Protein AF-A0A498MTG6-F1 (afdb_monomer_lite)

pLDDT: mean 76.92, std 15.74, range [37.69, 96.06]

Radius of gyration: 23.1 Å; chains: 1; bounding box: 71×37×68 Å

Secondary structure (DSSP, 8-state):
----------TTTT-----HHHHHHHHHHH---TT-EE-S--SPB-TTSSBPPPHHHHHHHHHHHH-TT---PPPPTT--HHHHHHHHHHHH-TT-HHHHTT----------HHHHHHHHHHHHHHHHHHHHHHHHH--S---GGGGS--TTEEE----HHHHHHHHHHH-EE--TTSEEEGGG--TTTHHHHHHHHHHHHH-

InterPro domains:
  IPR000796 Aspartate/other aminotransferase [PTHR11879] (114-201)
  IPR004839 Aminotransferase, class I/classII, large domain [PF00155] (112-197)
  IPR015421 Pyridoxal phosphate-dependent transferase, major domain [G3DSA:3.40.640.10] (68-104)
  IPR015422 Pyridoxal phosphate-dependent transferase, small domain [G3DSA:3.90.1150.10] (23-67)
  IPR015422 Pyridoxal phosphate-dependent transferase, small domain [G3DSA:3.90.1150.10] (105-202)
  IPR015424 Pyridoxal phosphate-dependent transferase [SSF53383] (17-103)
  IPR015424 Pyridoxal phosphate-dependent transferase [SSF53383] (113-201)

Structure (mmCIF, N/CA/C/O backbone):
data_AF-A0A498MTG6-F1
#
_entry.id   AF-A0A498MTG6-F1
#
loop_
_atom_site.group_PDB
_atom_site.id
_atom_site.type_symbol
_atom_site.label_atom_id
_atom_site.label_alt_id
_atom_site.label_comp_id
_atom_site.label_asym_id
_atom_site.label_entity_id
_atom_site.label_seq_id
_atom_site.pdbx_PDB_ins_code
_atom_site.Cartn_x
_atom_site.Cartn_y
_atom_site.Cartn_z
_atom_site.occupancy
_atom_site.B_iso_or_equiv
_atom_site.auth_seq_id
_atom_site.auth_comp_id
_atom_site.auth_asym_id
_atom_site.auth_atom_id
_atom_site.pdbx_PDB_model_num
ATOM 1 N N . MET A 1 1 ? 51.528 8.409 38.824 1.00 38.56 1 MET A N 1
ATOM 2 C CA . MET A 1 1 ? 51.313 7.981 37.423 1.00 38.56 1 MET A CA 1
ATOM 3 C C . MET A 1 1 ? 49.816 7.812 37.202 1.00 38.56 1 MET A C 1
ATOM 5 O O . MET A 1 1 ? 49.209 6.981 37.861 1.00 38.56 1 MET A O 1
ATOM 9 N N . HIS A 1 2 ? 49.205 8.692 36.408 1.00 38.91 2 HIS A N 1
ATOM 10 C CA . HIS A 1 2 ? 47.756 8.747 36.184 1.00 38.91 2 HIS A CA 1
ATOM 11 C C . HIS A 1 2 ? 47.308 7.644 35.211 1.00 38.91 2 HIS A C 1
ATOM 13 O O . HIS A 1 2 ? 47.793 7.587 34.085 1.00 38.91 2 HIS A O 1
ATOM 19 N N . GLN A 1 3 ? 46.373 6.784 35.626 1.00 37.69 3 GLN A N 1
ATOM 20 C CA . GLN A 1 3 ? 45.681 5.860 34.723 1.00 37.69 3 GLN A CA 1
ATOM 21 C C . GLN A 1 3 ? 44.554 6.606 33.997 1.00 37.69 3 GLN A C 1
ATOM 23 O O . GLN A 1 3 ? 43.539 6.958 34.595 1.00 37.69 3 GLN A O 1
ATOM 28 N N . HIS A 1 4 ? 44.715 6.831 32.694 1.00 40.97 4 HIS A N 1
ATOM 29 C CA . HIS A 1 4 ? 43.606 7.192 31.817 1.00 40.97 4 HIS A CA 1
ATOM 30 C C . HIS A 1 4 ? 42.797 5.938 31.475 1.00 40.97 4 HIS A C 1
ATOM 32 O O . HIS A 1 4 ? 43.223 5.086 30.699 1.00 40.97 4 HIS A O 1
ATOM 38 N N . LYS A 1 5 ? 41.605 5.837 32.065 1.00 48.25 5 LYS A N 1
ATOM 39 C CA . LYS A 1 5 ? 40.585 4.854 31.703 1.00 48.25 5 LYS A CA 1
ATOM 40 C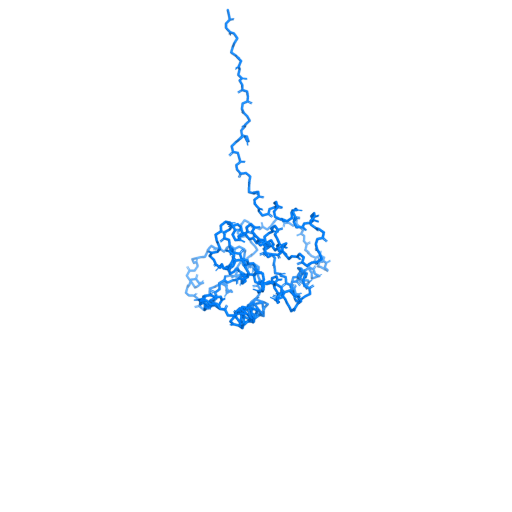 C . LYS A 1 5 ? 39.888 5.352 30.431 1.00 48.25 5 LYS A C 1
ATOM 42 O O . LYS A 1 5 ? 38.940 6.127 30.502 1.00 48.25 5 LYS A O 1
ATOM 47 N N . MET A 1 6 ? 40.398 4.959 29.265 1.00 44.44 6 MET A N 1
ATOM 48 C CA . MET A 1 6 ? 39.712 5.179 27.988 1.00 44.44 6 MET A CA 1
ATOM 49 C C . MET A 1 6 ? 38.430 4.335 27.979 1.00 44.44 6 MET A C 1
ATOM 51 O O . MET A 1 6 ? 38.477 3.113 27.858 1.00 44.44 6 MET A O 1
ATOM 55 N N . SER A 1 7 ? 37.282 4.988 28.164 1.00 53.41 7 SER A N 1
ATOM 56 C CA . SER A 1 7 ? 35.968 4.390 27.926 1.00 53.41 7 SER A CA 1
ATOM 57 C C . SER A 1 7 ? 35.805 4.198 26.419 1.00 53.41 7 SER A C 1
ATOM 59 O O . SER A 1 7 ? 35.667 5.174 25.680 1.00 53.41 7 SER A O 1
ATOM 61 N N . ALA A 1 8 ? 35.886 2.953 25.952 1.00 52.75 8 ALA A N 1
ATOM 62 C CA . ALA A 1 8 ? 35.680 2.611 24.552 1.00 52.75 8 ALA A CA 1
ATOM 63 C C . ALA A 1 8 ? 34.186 2.734 24.210 1.00 52.75 8 ALA A C 1
ATOM 65 O O . ALA A 1 8 ? 33.436 1.767 24.312 1.00 52.75 8 ALA A O 1
ATOM 66 N N . ARG A 1 9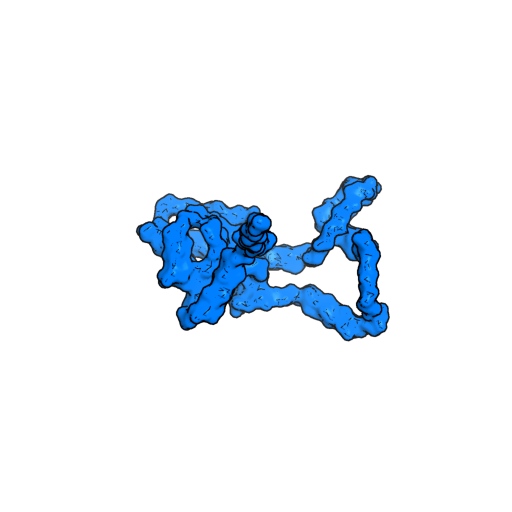 ? 33.740 3.938 23.831 1.00 57.72 9 ARG A N 1
ATOM 67 C CA . ARG A 1 9 ? 32.462 4.103 23.124 1.00 57.72 9 ARG A CA 1
ATOM 68 C C . ARG A 1 9 ? 32.600 3.470 21.746 1.00 57.72 9 ARG A C 1
ATOM 70 O O . ARG A 1 9 ? 33.550 3.765 21.020 1.00 57.72 9 ARG A O 1
ATOM 77 N N . SER A 1 10 ? 31.680 2.573 21.416 1.00 67.69 10 SER A N 1
ATOM 78 C CA . SER A 1 10 ? 31.678 1.881 20.134 1.00 67.69 10 SER A CA 1
ATOM 79 C C . SER A 1 10 ? 31.369 2.884 19.026 1.00 67.69 10 SER A C 1
ATOM 81 O O . SER A 1 10 ? 30.464 3.704 19.160 1.00 67.69 10 SER A O 1
ATOM 83 N N . VAL A 1 11 ? 32.065 2.794 17.892 1.00 66.81 11 VAL A N 1
ATOM 84 C CA . VAL A 1 11 ? 31.780 3.618 16.697 1.00 66.81 11 VAL A CA 1
ATOM 85 C C . VAL A 1 11 ? 30.349 3.375 16.179 1.00 66.81 11 VAL A C 1
ATOM 87 O O . VAL A 1 11 ? 29.798 4.181 15.434 1.00 66.81 11 VAL A O 1
ATOM 90 N N . PHE A 1 12 ? 29.718 2.284 16.620 1.00 59.88 12 PHE A N 1
ATOM 91 C CA . PHE A 1 12 ? 28.348 1.911 16.284 1.00 59.88 12 PHE A CA 1
ATOM 92 C C . PHE A 1 12 ? 27.286 2.446 17.261 1.00 59.88 12 PHE A C 1
ATOM 94 O O . PHE A 1 12 ? 26.104 2.312 16.959 1.00 59.88 12 PHE A O 1
ATOM 101 N N . ASP A 1 13 ? 27.659 3.092 18.376 1.00 54.75 13 ASP A N 1
ATOM 102 C CA . ASP A 1 13 ? 26.699 3.594 19.384 1.00 54.75 13 ASP A CA 1
ATOM 103 C C . ASP A 1 13 ? 25.768 4.703 18.849 1.00 54.75 13 ASP A C 1
ATOM 105 O O . ASP A 1 13 ? 24.738 4.994 19.452 1.00 54.75 13 ASP A O 1
ATOM 109 N N . GLY A 1 14 ? 26.107 5.320 17.710 1.00 51.75 14 GLY A N 1
ATOM 110 C CA . GLY A 1 14 ? 25.299 6.343 17.032 1.00 51.75 14 GLY A CA 1
ATOM 111 C C . GLY A 1 14 ? 24.706 5.906 15.690 1.00 51.75 14 GLY A C 1
ATOM 112 O O . GLY A 1 14 ? 24.109 6.727 14.992 1.00 51.75 14 GLY A O 1
ATOM 113 N N . ALA A 1 15 ? 24.877 4.642 15.290 1.00 43.03 15 ALA A N 1
ATOM 114 C CA . ALA A 1 15 ? 24.313 4.156 14.040 1.00 43.03 15 ALA A CA 1
ATOM 115 C C . ALA A 1 15 ? 22.795 3.995 14.202 1.00 43.03 15 ALA A C 1
ATOM 117 O O . ALA A 1 15 ? 22.314 2.983 14.711 1.00 43.03 15 ALA A O 1
ATOM 118 N N . VAL A 1 16 ? 22.025 4.994 13.753 1.00 46.19 16 VAL A N 1
ATOM 119 C CA . VAL A 1 16 ? 20.573 4.865 13.583 1.00 46.19 16 VAL A CA 1
ATOM 120 C C . VAL A 1 16 ? 20.341 3.828 12.491 1.00 46.19 16 VAL A C 1
ATOM 122 O O . VAL A 1 16 ? 20.352 4.108 11.294 1.00 46.19 16 VAL A O 1
ATOM 125 N N . PHE A 1 17 ? 20.213 2.582 12.925 1.00 43.31 17 PHE A N 1
ATOM 126 C CA . PHE A 1 17 ? 19.942 1.455 12.061 1.00 43.31 17 PHE A CA 1
ATOM 127 C C . PHE A 1 17 ? 18.594 1.692 11.382 1.00 43.31 17 PHE A C 1
ATOM 129 O O . PHE A 1 17 ? 17.603 1.990 12.054 1.00 43.31 17 PHE A O 1
ATOM 136 N N . VAL A 1 18 ? 18.560 1.565 10.052 1.00 47.59 18 VAL A N 1
ATOM 137 C CA . VAL A 1 18 ? 17.341 1.582 9.231 1.00 47.59 18 VAL A CA 1
ATOM 138 C C . VAL A 1 18 ? 16.451 0.425 9.703 1.00 47.59 18 VAL A C 1
ATOM 140 O O . VAL A 1 18 ? 16.596 -0.718 9.262 1.00 47.59 18 VAL A O 1
ATOM 143 N N . SER A 1 19 ? 15.620 0.704 10.707 1.00 53.41 19 SER A N 1
ATOM 144 C CA . SER A 1 19 ? 15.026 -0.298 11.600 1.00 53.41 19 SER A CA 1
ATOM 145 C C . SER A 1 19 ? 13.512 -0.396 11.468 1.00 53.41 19 SER A C 1
ATOM 147 O O . SER A 1 19 ? 12.963 -1.450 11.772 1.00 53.41 19 SER A O 1
ATOM 149 N N . SER A 1 20 ? 12.835 0.640 10.967 1.00 64.62 20 SER A N 1
ATOM 150 C CA . SER A 1 20 ? 11.369 0.681 10.945 1.00 64.62 20 SER A CA 1
ATOM 151 C C . SER A 1 20 ? 10.760 -0.410 10.059 1.00 64.62 20 SER A C 1
ATOM 153 O O . SER A 1 20 ? 9.932 -1.180 10.532 1.00 64.62 20 SER A O 1
ATOM 155 N N . GLU A 1 21 ? 11.203 -0.552 8.807 1.00 65.50 21 GLU A N 1
ATOM 156 C CA . GLU A 1 21 ? 10.618 -1.529 7.869 1.00 65.50 21 GLU A CA 1
ATOM 157 C C . GLU A 1 21 ? 10.923 -2.988 8.234 1.00 65.50 21 GLU A C 1
ATOM 159 O O . GLU A 1 21 ? 10.045 -3.846 8.150 1.00 65.50 21 GLU A O 1
ATOM 164 N N . ARG A 1 22 ? 12.155 -3.287 8.672 1.00 71.38 22 ARG A N 1
ATOM 165 C CA . ARG A 1 22 ? 12.510 -4.647 9.110 1.00 71.38 22 ARG A CA 1
ATOM 166 C C . ARG A 1 22 ? 11.721 -5.058 10.346 1.00 71.38 22 ARG A C 1
ATOM 168 O O . ARG A 1 22 ? 11.205 -6.170 10.382 1.00 71.38 22 ARG A O 1
ATOM 175 N N . LYS A 1 23 ? 11.574 -4.139 11.301 1.00 83.25 23 LYS A N 1
ATOM 176 C CA . LYS A 1 23 ? 10.761 -4.354 12.494 1.00 83.25 23 LYS A CA 1
ATOM 177 C C . LYS A 1 23 ? 9.298 -4.628 12.133 1.00 83.25 23 LYS A C 1
ATOM 179 O O . LYS A 1 23 ? 8.748 -5.609 12.609 1.00 83.25 23 LYS A O 1
ATOM 184 N N . LEU A 1 24 ? 8.706 -3.856 11.214 1.00 84.44 24 LEU A N 1
ATOM 185 C CA . LEU A 1 24 ? 7.331 -4.089 10.744 1.00 84.44 24 LEU A CA 1
ATOM 186 C C . LEU A 1 24 ? 7.138 -5.492 10.151 1.00 84.44 24 LEU A C 1
ATOM 188 O O . LEU A 1 24 ? 6.133 -6.143 10.421 1.00 84.44 24 LEU A O 1
ATOM 192 N N . LEU A 1 25 ? 8.102 -5.979 9.363 1.00 84.56 25 LEU A N 1
ATOM 193 C CA . LEU A 1 25 ? 8.027 -7.325 8.795 1.00 84.56 25 LEU A CA 1
ATOM 194 C C . LEU A 1 25 ? 8.170 -8.417 9.866 1.00 84.56 25 LEU A C 1
ATOM 196 O O . LEU A 1 25 ? 7.518 -9.456 9.770 1.00 84.56 25 LEU A O 1
ATOM 200 N N . GLU A 1 26 ? 9.033 -8.214 10.860 1.00 87.25 26 GLU A N 1
ATOM 201 C CA . GLU A 1 26 ? 9.178 -9.133 11.991 1.00 87.25 26 GLU A CA 1
ATOM 202 C C . GLU A 1 26 ? 7.907 -9.185 12.840 1.00 87.25 26 GLU A C 1
ATOM 204 O O . GLU A 1 26 ? 7.430 -10.278 13.148 1.00 87.25 26 GLU A O 1
ATOM 209 N N . ASP A 1 27 ? 7.325 -8.027 13.145 1.00 89.44 27 ASP A N 1
ATOM 210 C CA . ASP A 1 27 ? 6.080 -7.916 13.900 1.00 89.44 27 ASP A CA 1
ATOM 211 C C . ASP A 1 27 ? 4.930 -8.588 13.135 1.00 89.44 27 ASP A C 1
ATOM 213 O O . ASP A 1 27 ? 4.241 -9.441 13.692 1.00 89.44 27 ASP A O 1
ATOM 217 N N . PHE A 1 28 ? 4.803 -8.334 11.827 1.00 89.94 28 PHE A N 1
ATOM 218 C CA . PHE A 1 28 ? 3.828 -9.012 10.965 1.00 89.94 28 PHE A CA 1
ATOM 219 C C . PHE A 1 28 ? 4.012 -10.535 10.936 1.00 89.94 28 PHE A C 1
ATOM 221 O O . PHE A 1 28 ? 3.038 -11.286 10.871 1.00 89.94 28 PHE A O 1
ATOM 228 N N . LYS A 1 29 ? 5.254 -11.034 10.956 1.00 89.69 29 LYS A N 1
ATOM 229 C CA . LYS A 1 29 ? 5.524 -12.481 10.980 1.00 89.69 29 LYS A CA 1
ATOM 230 C C . LYS A 1 29 ? 5.154 -13.120 12.317 1.00 89.69 29 LYS A C 1
ATOM 232 O O . LYS A 1 29 ? 4.713 -14.265 12.308 1.00 89.69 29 LYS A O 1
ATOM 237 N N . ARG A 1 30 ? 5.346 -12.408 13.430 1.00 92.12 30 ARG A N 1
ATOM 238 C CA . ARG A 1 30 ? 4.997 -12.873 14.785 1.00 92.12 30 ARG A CA 1
ATOM 239 C C . ARG A 1 30 ? 3.500 -12.807 15.065 1.00 92.12 30 ARG A C 1
ATOM 241 O O . ARG A 1 30 ? 3.009 -13.573 15.887 1.00 92.12 30 ARG A O 1
ATOM 248 N N . ASP A 1 31 ? 2.793 -11.911 14.391 1.00 92.25 31 ASP A N 1
ATOM 249 C CA . ASP A 1 31 ? 1.349 -11.781 14.502 1.00 92.25 31 ASP A CA 1
ATOM 250 C C . ASP A 1 31 ? 0.628 -13.049 14.012 1.00 92.25 31 ASP A C 1
ATOM 252 O O . ASP A 1 31 ? 0.953 -13.597 12.958 1.00 92.25 31 ASP A O 1
ATOM 256 N N . SER A 1 32 ? -0.352 -13.523 14.773 1.00 93.75 32 SER A N 1
ATOM 257 C CA . SER A 1 32 ? -1.151 -14.717 14.461 1.00 93.75 32 SER A CA 1
ATOM 258 C C . SER A 1 32 ? -2.583 -14.384 14.036 1.00 93.75 32 SER A C 1
ATOM 260 O O . SER A 1 32 ? -3.357 -15.299 13.757 1.00 93.75 32 SER A O 1
ATOM 262 N N . HIS A 1 33 ? -2.935 -13.096 13.946 1.00 92.62 33 HIS A N 1
ATOM 263 C CA . HIS A 1 33 ? -4.277 -12.670 13.571 1.00 92.62 33 HIS A CA 1
ATOM 264 C C . HIS A 1 33 ? -4.641 -13.148 12.149 1.00 92.62 33 HIS A C 1
ATOM 266 O O . HIS A 1 33 ? -3.837 -12.969 11.228 1.00 92.62 33 HIS A O 1
ATOM 272 N N . PRO A 1 34 ? -5.835 -13.740 11.934 1.00 90.06 34 PRO A N 1
ATOM 273 C CA . PRO A 1 34 ? -6.223 -14.311 10.639 1.00 90.06 34 PRO A CA 1
ATOM 274 C C . PRO A 1 34 ? -6.311 -13.259 9.525 1.00 90.06 34 PRO A C 1
ATOM 276 O O . PRO A 1 34 ? -5.879 -13.519 8.404 1.00 90.06 34 PRO A O 1
ATOM 279 N N . ASP A 1 35 ? -6.786 -12.056 9.855 1.00 90.81 35 ASP A N 1
ATOM 280 C CA . ASP A 1 35 ? -6.990 -10.961 8.894 1.00 90.81 35 ASP A CA 1
ATOM 281 C C . ASP A 1 35 ? -5.815 -9.972 8.816 1.00 90.81 35 ASP A C 1
ATOM 283 O O . ASP A 1 35 ? -5.976 -8.849 8.341 1.00 90.81 35 ASP A O 1
ATOM 287 N N . LYS A 1 36 ? -4.623 -10.342 9.305 1.00 93.56 36 LYS A N 1
ATOM 288 C CA . LYS A 1 36 ? -3.461 -9.442 9.261 1.00 93.56 36 LYS A CA 1
ATOM 289 C C . LYS A 1 36 ? -3.073 -9.097 7.821 1.00 93.56 36 LYS A C 1
ATOM 291 O O . LYS A 1 36 ? -3.022 -9.962 6.943 1.00 93.56 36 LYS A O 1
ATOM 296 N N . VAL A 1 37 ? -2.707 -7.841 7.578 1.00 93.12 37 VAL A N 1
ATOM 297 C CA . VAL A 1 37 ? -2.327 -7.364 6.239 1.00 93.12 37 VAL A CA 1
ATOM 298 C C . VAL A 1 37 ? -1.019 -6.589 6.299 1.00 93.12 37 VAL A C 1
ATOM 300 O O . VAL A 1 37 ? -0.873 -5.655 7.083 1.00 93.12 37 VAL A O 1
ATOM 303 N N . ASN A 1 38 ? -0.070 -6.940 5.429 1.00 91.88 38 ASN A N 1
ATOM 304 C CA . ASN A 1 38 ? 1.163 -6.177 5.253 1.00 91.88 38 ASN A CA 1
ATOM 305 C C . ASN A 1 38 ? 1.065 -5.265 4.025 1.00 91.88 38 ASN A C 1
ATOM 307 O O . ASN A 1 38 ? 1.141 -5.730 2.889 1.00 91.88 38 ASN A O 1
ATOM 311 N N . LEU A 1 39 ? 0.940 -3.963 4.272 1.00 91.75 39 LEU A N 1
ATOM 312 C CA . LEU A 1 39 ? 0.959 -2.898 3.271 1.00 91.75 39 LEU A CA 1
ATOM 313 C C . LEU A 1 39 ? 2.251 -2.057 3.331 1.00 91.75 39 LEU A C 1
ATOM 315 O O . LEU A 1 39 ? 2.381 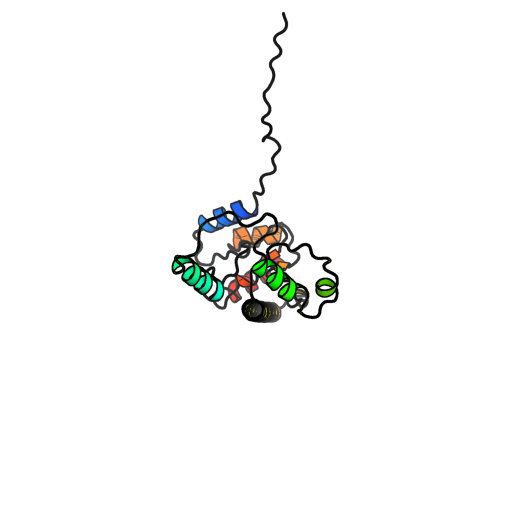-1.086 2.591 1.00 91.75 39 LEU A O 1
ATOM 319 N N . ALA A 1 40 ? 3.212 -2.400 4.191 1.00 88.94 40 ALA A N 1
ATOM 320 C CA . ALA A 1 40 ? 4.497 -1.707 4.303 1.00 88.94 40 ALA A CA 1
ATOM 321 C C . ALA A 1 40 ? 5.552 -2.237 3.311 1.00 88.94 40 ALA A C 1
ATOM 323 O O . ALA A 1 40 ? 6.526 -1.542 3.020 1.00 88.94 40 ALA A O 1
ATOM 324 N N . GLY A 1 41 ? 5.362 -3.455 2.787 1.00 83.94 41 GLY A N 1
ATOM 325 C CA . GLY A 1 41 ? 6.298 -4.114 1.869 1.00 83.94 41 GLY A CA 1
ATOM 326 C C . GLY A 1 41 ? 6.555 -3.323 0.584 1.00 83.94 41 GLY A C 1
ATOM 327 O O . GLY A 1 41 ? 5.689 -2.584 0.117 1.00 83.94 41 GLY A O 1
ATOM 328 N N . ARG A 1 42 ? 7.745 -3.499 -0.001 1.00 78.25 42 ARG A N 1
ATOM 329 C CA . ARG A 1 42 ? 8.191 -2.810 -1.233 1.00 78.25 42 ARG A CA 1
ATOM 330 C C . ARG A 1 42 ? 7.937 -3.634 -2.494 1.00 78.25 42 ARG A C 1
ATOM 332 O O . ARG A 1 42 ? 8.163 -3.174 -3.612 1.00 78.25 42 ARG A O 1
ATOM 339 N N . GLU A 1 43 ? 7.510 -4.873 -2.313 1.00 81.12 43 GLU A N 1
ATOM 340 C CA . GLU A 1 43 ? 7.271 -5.827 -3.373 1.00 81.12 43 GLU A CA 1
ATOM 341 C C . GLU A 1 43 ? 5.936 -5.569 -4.075 1.00 81.12 43 GLU A C 1
ATOM 343 O O . GLU A 1 43 ? 4.957 -5.127 -3.473 1.00 81.12 43 GLU A O 1
ATOM 348 N N . TYR A 1 44 ? 5.879 -5.914 -5.361 1.00 80.69 44 TYR A N 1
ATOM 349 C CA . TYR A 1 44 ? 4.604 -6.052 -6.047 1.00 80.69 44 TYR A CA 1
ATOM 350 C C . TYR A 1 44 ? 3.923 -7.345 -5.593 1.00 80.69 44 TYR A C 1
ATOM 352 O O . TYR A 1 44 ? 4.420 -8.453 -5.832 1.00 80.69 44 TYR A O 1
ATOM 360 N N . VAL A 1 45 ? 2.768 -7.192 -4.960 1.00 83.31 45 VAL A N 1
ATOM 361 C CA . VAL A 1 45 ? 1.935 -8.305 -4.511 1.00 83.31 45 VAL A CA 1
ATOM 362 C C . VAL A 1 45 ? 0.809 -8.495 -5.527 1.00 83.31 45 VAL A C 1
ATOM 364 O O . VAL A 1 45 ? 0.147 -7.546 -5.940 1.00 83.31 45 VAL A O 1
ATOM 367 N N . GLY A 1 46 ? 0.638 -9.724 -6.010 1.00 81.81 46 GLY A N 1
ATOM 368 C CA . GLY A 1 46 ? -0.420 -10.051 -6.967 1.00 81.81 46 GLY A CA 1
ATOM 369 C C . GLY A 1 46 ? -1.787 -10.228 -6.299 1.00 81.81 46 GLY A C 1
ATOM 370 O O . GLY A 1 46 ? -1.928 -10.131 -5.082 1.00 81.81 46 GLY A O 1
ATOM 371 N N . GLU A 1 47 ? -2.798 -10.587 -7.092 1.00 83.19 47 GLU A N 1
ATOM 372 C CA . GLU A 1 47 ? -4.170 -10.814 -6.605 1.00 83.19 47 GLU A CA 1
ATOM 373 C C . GLU A 1 47 ? -4.278 -11.932 -5.558 1.00 83.19 47 GLU A C 1
ATOM 375 O O . GLU A 1 47 ? -5.147 -11.914 -4.695 1.00 83.19 47 GLU A O 1
ATOM 380 N N . HIS A 1 48 ? -3.357 -12.892 -5.598 1.00 79.75 48 HIS A N 1
ATOM 381 C CA . HIS A 1 48 ? -3.330 -14.020 -4.671 1.00 79.75 48 HIS A CA 1
ATOM 382 C C . HIS A 1 48 ? -2.650 -13.703 -3.328 1.00 79.75 48 HIS A C 1
ATOM 384 O O . HIS A 1 48 ? -2.485 -14.608 -2.519 1.00 79.75 48 HIS A O 1
ATOM 390 N N . GLY A 1 49 ? -2.227 -12.454 -3.088 1.00 75.56 49 GLY A N 1
ATOM 391 C CA . GLY A 1 49 ? -1.565 -12.061 -1.837 1.00 75.56 49 GLY A CA 1
ATOM 392 C C . GLY A 1 49 ? -0.101 -12.503 -1.731 1.00 75.56 49 GLY A C 1
ATOM 393 O O . GLY A 1 49 ? 0.489 -12.449 -0.655 1.00 75.56 49 GLY A O 1
ATOM 394 N N . HIS A 1 50 ? 0.507 -12.927 -2.842 1.00 75.81 50 HIS A N 1
ATOM 395 C CA . HIS A 1 50 ? 1.901 -13.362 -2.891 1.00 75.81 50 HIS A CA 1
ATOM 396 C C . HIS A 1 50 ? 2.734 -12.493 -3.833 1.00 75.81 50 HIS A C 1
ATOM 398 O O . HIS A 1 50 ? 2.271 -12.072 -4.902 1.00 75.81 50 HIS A O 1
ATOM 404 N N . THR A 1 51 ? 3.995 -12.272 -3.453 1.00 75.12 51 THR A N 1
ATOM 405 C CA . THR A 1 51 ? 4.991 -11.635 -4.315 1.00 75.12 51 THR A CA 1
ATOM 406 C C . THR A 1 51 ? 5.175 -12.477 -5.564 1.00 75.12 51 THR A C 1
ATOM 408 O O . THR A 1 51 ? 5.631 -13.620 -5.507 1.00 75.12 51 THR A O 1
ATOM 411 N N . THR A 1 52 ? 4.796 -11.919 -6.708 1.00 66.69 52 THR A N 1
ATOM 412 C CA . THR A 1 52 ? 4.847 -12.643 -7.976 1.00 66.69 52 THR A CA 1
ATOM 413 C C . THR A 1 52 ? 6.055 -12.182 -8.772 1.00 66.69 52 THR A C 1
ATOM 415 O O . THR A 1 52 ? 6.215 -10.996 -9.057 1.00 66.69 52 THR A O 1
ATOM 418 N N . TRP A 1 53 ? 6.904 -13.130 -9.170 1.00 66.19 53 TRP A N 1
ATOM 419 C CA . TRP A 1 53 ? 7.927 -12.857 -10.172 1.00 66.19 53 TRP A CA 1
ATOM 420 C C . TRP A 1 53 ? 7.246 -12.525 -11.489 1.00 66.19 53 TRP A C 1
ATOM 422 O O . TRP A 1 53 ? 6.415 -13.297 -11.971 1.00 66.19 53 TRP A O 1
ATOM 432 N N . LEU A 1 54 ? 7.627 -11.408 -12.101 1.00 69.94 54 LEU A N 1
ATOM 433 C CA . LEU A 1 54 ? 7.106 -11.083 -13.420 1.00 69.94 54 LEU A CA 1
ATOM 434 C C . LEU A 1 54 ? 7.430 -12.228 -14.390 1.00 69.94 54 LEU A C 1
ATOM 436 O O . LEU A 1 54 ? 8.559 -12.736 -14.362 1.00 69.94 54 LEU A O 1
ATOM 440 N N . PRO A 1 55 ? 6.489 -12.625 -15.269 1.00 72.38 55 PRO A N 1
ATOM 441 C CA . PRO A 1 55 ? 6.710 -13.709 -16.226 1.00 72.38 55 PRO A CA 1
ATOM 442 C C . PRO A 1 55 ? 7.999 -13.524 -17.033 1.00 72.38 55 PRO A C 1
ATOM 444 O O . PRO A 1 55 ? 8.695 -14.490 -17.332 1.00 72.38 55 PRO A O 1
ATOM 447 N N . LEU A 1 56 ? 8.362 -12.268 -17.314 1.00 73.69 56 LEU A N 1
ATOM 448 C CA . LEU A 1 56 ? 9.623 -11.901 -17.946 1.00 73.69 56 LEU A CA 1
ATOM 449 C C . LEU A 1 56 ? 10.850 -12.312 -17.121 1.00 73.69 56 LEU A C 1
ATOM 451 O O . LEU A 1 56 ? 11.767 -12.907 -17.670 1.00 73.69 56 LEU A O 1
ATOM 455 N N . VAL A 1 57 ? 10.873 -12.035 -15.814 1.00 74.19 57 VAL A N 1
ATOM 456 C CA . VAL A 1 57 ? 11.998 -12.409 -14.939 1.00 74.19 57 VAL A CA 1
ATOM 457 C C . VAL A 1 57 ? 12.136 -13.927 -14.870 1.00 74.19 57 VAL A C 1
ATOM 459 O O . VAL A 1 57 ? 13.250 -14.441 -14.890 1.00 74.19 57 VAL A O 1
ATOM 462 N N . ARG A 1 58 ? 11.013 -14.656 -14.852 1.00 74.19 58 ARG A N 1
ATOM 463 C CA . ARG A 1 58 ? 11.026 -16.122 -14.911 1.00 74.19 58 ARG A CA 1
ATOM 464 C C . ARG A 1 58 ? 11.618 -16.627 -16.230 1.00 74.19 58 ARG A C 1
ATOM 466 O O . ARG A 1 58 ? 12.498 -17.479 -16.186 1.00 74.19 58 ARG A O 1
ATOM 473 N N . LYS A 1 59 ? 11.195 -16.065 -17.369 1.00 78.06 59 LYS A N 1
ATOM 474 C CA . LYS A 1 59 ? 11.751 -16.394 -18.693 1.00 78.06 59 LYS A CA 1
ATOM 475 C C . LYS A 1 59 ? 13.247 -16.087 -18.778 1.00 78.06 59 LYS A C 1
ATOM 477 O O . LYS A 1 59 ? 14.003 -16.940 -19.215 1.00 78.06 59 LYS A O 1
ATOM 482 N N . ILE A 1 60 ? 13.681 -14.919 -18.303 1.00 78.56 60 ILE A N 1
ATOM 483 C CA . ILE A 1 60 ? 15.099 -14.528 -18.295 1.00 78.56 60 ILE A CA 1
ATOM 484 C C . ILE A 1 60 ? 15.917 -15.485 -17.425 1.00 78.56 60 ILE A C 1
ATOM 486 O O . ILE A 1 60 ? 16.948 -15.969 -17.870 1.00 78.56 60 ILE A O 1
ATOM 490 N N . LYS A 1 61 ? 15.451 -15.819 -16.213 1.00 79.00 61 LYS A N 1
ATOM 491 C CA . LYS A 1 61 ? 16.133 -16.800 -15.353 1.00 79.00 61 LYS A CA 1
ATOM 492 C C . LYS A 1 61 ? 16.241 -18.173 -16.017 1.00 79.00 61 LYS A C 1
ATOM 494 O O . LYS A 1 61 ? 17.283 -18.802 -15.906 1.00 79.00 61 LYS A O 1
ATOM 499 N N . GLN A 1 62 ? 15.191 -18.623 -16.708 1.00 82.88 62 GLN A N 1
ATOM 500 C CA . GLN A 1 62 ? 15.224 -19.872 -17.475 1.00 82.88 62 GLN A CA 1
ATOM 501 C C . GLN A 1 62 ? 16.242 -19.799 -18.616 1.00 82.88 62 GLN A C 1
ATOM 503 O O . GLN A 1 62 ? 17.039 -20.716 -18.767 1.00 82.88 62 GLN A O 1
ATOM 508 N N . GLN A 1 63 ? 16.260 -18.702 -19.375 1.00 80.75 63 GLN A N 1
ATOM 509 C CA . GLN A 1 63 ? 17.219 -18.496 -20.463 1.00 80.75 63 GLN A CA 1
ATOM 510 C C . GLN A 1 63 ? 18.661 -18.498 -19.950 1.00 80.75 63 GLN A C 1
ATOM 512 O O . GLN A 1 63 ? 19.470 -19.256 -20.464 1.00 80.75 63 GLN A O 1
ATOM 517 N N . ILE A 1 64 ? 18.949 -17.742 -18.887 1.00 81.19 64 ILE A N 1
ATOM 518 C CA . ILE A 1 64 ? 20.273 -17.698 -18.249 1.00 81.19 64 ILE A CA 1
ATOM 519 C C . ILE A 1 64 ? 20.692 -19.085 -17.748 1.00 81.19 64 ILE A C 1
ATOM 521 O O . ILE A 1 64 ? 21.830 -19.483 -17.942 1.00 81.19 64 ILE A O 1
ATOM 525 N N . ALA A 1 65 ? 19.782 -19.839 -17.124 1.00 80.31 65 ALA A N 1
ATOM 526 C CA . ALA A 1 65 ? 20.090 -21.175 -16.611 1.00 80.31 65 ALA A CA 1
ATOM 527 C C . ALA A 1 65 ? 20.352 -22.215 -17.714 1.00 80.31 65 ALA A C 1
ATOM 529 O O . ALA A 1 65 ? 20.947 -23.251 -17.435 1.00 80.31 65 ALA A O 1
ATOM 530 N N . THR A 1 66 ? 19.882 -21.965 -18.939 1.00 83.06 66 THR A N 1
ATOM 531 C CA . THR A 1 66 ? 20.012 -22.896 -20.073 1.00 83.06 66 THR A CA 1
ATOM 532 C C . THR A 1 66 ? 21.142 -22.491 -21.024 1.00 83.06 66 THR A C 1
ATOM 534 O O . THR A 1 66 ? 21.408 -23.213 -21.977 1.00 83.06 66 THR A O 1
ATOM 537 N N . ASP A 1 67 ? 21.795 -21.348 -20.796 1.00 79.50 67 ASP A N 1
ATOM 538 C CA . ASP A 1 67 ? 22.834 -20.818 -21.676 1.00 79.50 67 ASP A CA 1
ATOM 539 C C . ASP A 1 67 ? 24.228 -21.299 -21.227 1.00 79.50 67 ASP A C 1
ATOM 541 O O . ASP A 1 67 ? 24.753 -20.807 -20.226 1.00 79.50 67 ASP A O 1
ATOM 545 N N . PRO A 1 68 ? 24.854 -22.251 -21.946 1.00 75.06 68 PRO A N 1
ATOM 546 C CA . PRO A 1 68 ? 26.174 -22.765 -21.593 1.00 75.06 68 PRO A CA 1
ATOM 547 C C . PRO A 1 68 ? 27.305 -21.778 -21.917 1.00 75.06 68 PRO A C 1
ATOM 549 O O . PRO A 1 68 ? 28.438 -22.004 -21.502 1.00 75.06 68 PRO A O 1
ATOM 552 N N . THR A 1 69 ? 27.026 -20.707 -22.668 1.00 74.00 69 THR A N 1
ATOM 553 C CA . THR A 1 69 ? 28.020 -19.687 -23.044 1.00 74.00 69 THR A CA 1
ATOM 554 C C . THR A 1 69 ? 28.162 -18.590 -21.991 1.00 74.00 69 THR A C 1
ATOM 556 O O . THR A 1 69 ? 29.073 -17.766 -22.068 1.00 74.00 69 THR A O 1
ATOM 559 N N . LEU A 1 70 ? 27.278 -18.579 -20.990 1.00 67.75 70 LEU A N 1
ATOM 560 C CA . LEU A 1 70 ? 27.210 -17.533 -19.985 1.00 67.75 70 LEU A CA 1
ATOM 561 C C . LEU A 1 70 ? 28.230 -17.795 -18.871 1.00 67.75 70 LEU A C 1
ATOM 563 O O . LEU A 1 70 ? 27.982 -18.543 -17.924 1.00 67.75 70 LEU A O 1
ATOM 567 N N . THR A 1 71 ? 29.397 -17.165 -18.979 1.00 67.88 71 THR A N 1
ATOM 568 C CA . THR A 1 71 ? 30.413 -17.178 -17.925 1.00 67.88 71 THR A CA 1
ATOM 569 C C . THR A 1 71 ? 30.054 -16.164 -16.829 1.00 67.88 71 THR A C 1
ATOM 571 O O . THR A 1 71 ? 29.645 -15.039 -17.131 1.00 67.88 71 THR A O 1
ATOM 574 N N . PRO A 1 72 ? 30.181 -16.515 -15.533 1.00 64.88 72 PRO A N 1
ATOM 575 C CA . PRO A 1 72 ? 29.973 -15.586 -14.425 1.00 64.88 72 PRO A CA 1
ATOM 576 C C . PRO A 1 72 ? 31.179 -14.644 -14.280 1.00 64.88 72 PRO A C 1
ATOM 578 O O . PRO A 1 72 ? 31.874 -14.641 -13.267 1.00 64.88 72 PRO A O 1
ATOM 581 N N . GLU A 1 73 ? 31.451 -13.857 -15.314 1.00 71.56 73 GLU A N 1
ATOM 582 C CA . GLU A 1 73 ? 32.446 -12.792 -15.272 1.00 71.56 73 GLU A CA 1
ATOM 583 C C . GLU A 1 73 ? 31.820 -11.485 -14.789 1.00 71.56 73 GLU A C 1
ATOM 585 O O . GLU A 1 73 ? 30.626 -11.215 -14.969 1.00 71.56 73 GLU A O 1
ATOM 590 N N . TYR A 1 74 ? 32.639 -10.654 -14.143 1.00 63.31 74 TYR A N 1
ATOM 591 C CA . TYR A 1 74 ? 32.207 -9.322 -13.753 1.00 63.31 74 TYR A CA 1
ATOM 592 C C . TYR A 1 74 ? 31.894 -8.503 -15.010 1.00 63.31 74 TYR A C 1
ATOM 594 O O . TYR A 1 74 ? 32.731 -8.422 -15.910 1.00 63.31 74 TYR A O 1
ATOM 602 N N . PRO A 1 75 ? 30.717 -7.859 -15.085 1.00 66.12 75 PRO A N 1
ATOM 603 C CA . PRO A 1 75 ? 30.432 -6.965 -16.192 1.00 66.12 75 PRO A CA 1
ATOM 604 C C . PRO A 1 75 ? 31.415 -5.780 -16.183 1.00 66.12 75 PRO A C 1
ATOM 606 O O . PRO A 1 75 ? 31.911 -5.404 -15.115 1.00 66.12 75 PRO A O 1
ATOM 609 N N . PRO A 1 76 ? 31.656 -5.140 -17.343 1.00 68.44 76 PRO A N 1
ATOM 610 C CA . PRO A 1 76 ? 32.456 -3.920 -17.421 1.00 68.44 76 PRO A CA 1
ATOM 611 C C . PRO A 1 76 ? 31.958 -2.843 -16.444 1.00 68.44 76 PRO A C 1
ATOM 613 O O . PRO A 1 76 ? 30.773 -2.807 -16.111 1.00 68.44 76 PRO A O 1
ATOM 616 N N . ILE A 1 77 ? 32.834 -1.916 -16.035 1.00 63.19 77 ILE A N 1
ATOM 617 C CA . ILE A 1 77 ? 32.503 -0.817 -15.096 1.00 63.19 77 ILE A CA 1
ATOM 618 C C . ILE A 1 77 ? 31.297 0.004 -15.578 1.00 63.19 77 ILE A C 1
ATOM 620 O O . ILE A 1 77 ? 30.477 0.451 -14.780 1.00 63.19 77 ILE A O 1
ATOM 624 N N . LEU A 1 78 ? 31.162 0.160 -16.895 1.00 58.69 78 LEU A N 1
ATOM 625 C CA . LEU A 1 78 ? 30.057 0.876 -17.535 1.00 58.69 78 LEU A CA 1
ATOM 626 C C . LEU A 1 78 ? 28.814 -0.001 -17.780 1.00 58.69 78 LEU A C 1
ATOM 628 O O . LEU A 1 78 ? 27.827 0.470 -18.336 1.00 58.69 78 LEU A O 1
ATOM 632 N N . GLY A 1 79 ? 28.836 -1.263 -17.352 1.00 65.25 79 GLY A N 1
ATOM 633 C CA . GLY A 1 79 ? 27.795 -2.255 -17.593 1.00 65.25 79 GLY A CA 1
ATOM 634 C C . GLY A 1 79 ? 27.918 -2.955 -18.948 1.00 65.25 79 GLY A C 1
ATOM 635 O O . GLY A 1 79 ? 28.840 -2.720 -19.723 1.00 65.25 79 GLY A O 1
ATOM 636 N N . ILE A 1 80 ? 26.967 -3.851 -19.220 1.00 76.06 80 ILE A N 1
ATOM 637 C CA . ILE A 1 80 ? 26.864 -4.568 -20.498 1.00 76.06 80 ILE A CA 1
ATOM 638 C C . ILE A 1 80 ? 26.369 -3.568 -21.566 1.00 76.06 80 ILE A C 1
ATOM 640 O O . ILE A 1 80 ? 25.268 -3.036 -21.388 1.00 76.06 80 ILE A O 1
ATOM 644 N N . PRO A 1 81 ? 27.123 -3.297 -22.649 1.00 70.69 81 PRO A N 1
ATOM 645 C CA . PRO A 1 81 ? 26.791 -2.253 -23.628 1.00 70.69 81 PRO A CA 1
ATOM 646 C C . PRO A 1 81 ? 25.416 -2.416 -24.290 1.00 70.69 81 PRO A C 1
ATOM 648 O O . PRO A 1 81 ? 24.664 -1.451 -24.439 1.00 70.69 81 PRO A O 1
ATOM 651 N N . GLU A 1 82 ? 25.032 -3.645 -24.641 1.00 72.00 82 GLU A N 1
ATOM 652 C CA . GLU A 1 82 ? 23.709 -3.942 -25.197 1.00 72.00 82 GLU A CA 1
ATOM 653 C C . GLU A 1 82 ? 22.602 -3.622 -24.191 1.00 72.00 82 GLU A C 1
ATOM 655 O O . GLU A 1 82 ? 21.530 -3.140 -24.564 1.00 72.00 82 GLU A O 1
ATOM 660 N N . PHE A 1 83 ? 22.857 -3.873 -22.905 1.00 72.19 83 PHE A N 1
ATOM 661 C CA . PHE A 1 83 ? 21.902 -3.595 -21.844 1.00 72.19 83 PHE A CA 1
ATOM 662 C C . PHE A 1 83 ? 21.741 -2.093 -21.624 1.00 72.19 83 PHE A C 1
ATOM 664 O O . PHE A 1 83 ? 20.610 -1.613 -21.587 1.00 72.19 83 PHE A O 1
ATOM 671 N N . THR A 1 84 ? 22.840 -1.346 -21.495 1.00 70.81 84 THR A N 1
ATOM 672 C CA . THR A 1 84 ? 22.785 0.105 -21.271 1.00 70.81 84 THR A CA 1
ATOM 673 C C . THR A 1 84 ? 22.111 0.811 -22.437 1.00 70.81 84 THR A C 1
ATOM 675 O O . THR A 1 84 ? 21.192 1.591 -22.208 1.00 70.81 84 THR A O 1
ATOM 678 N N . LYS A 1 85 ? 22.436 0.442 -23.682 1.00 73.75 85 LYS A N 1
ATOM 679 C CA . LYS A 1 85 ? 21.761 0.971 -24.875 1.00 73.75 85 LYS A CA 1
ATOM 680 C C . LYS A 1 85 ? 20.245 0.755 -24.828 1.00 73.75 85 LYS A C 1
ATOM 682 O O . LYS A 1 85 ? 19.476 1.698 -25.001 1.00 73.75 85 LYS A O 1
ATOM 687 N N . ARG A 1 86 ? 19.795 -0.478 -24.562 1.00 71.88 86 ARG A N 1
ATOM 688 C CA . ARG A 1 86 ? 18.359 -0.807 -24.491 1.00 71.88 86 ARG A CA 1
ATOM 689 C C . ARG A 1 86 ? 17.655 -0.139 -23.312 1.00 71.88 86 ARG A C 1
ATOM 691 O O . ARG A 1 86 ? 16.508 0.276 -23.460 1.00 71.88 86 ARG A O 1
ATOM 698 N N . ALA A 1 87 ? 18.316 -0.042 -22.161 1.00 67.12 87 ALA A N 1
ATOM 699 C CA . ALA A 1 87 ? 17.784 0.644 -20.990 1.00 67.12 87 ALA A CA 1
ATOM 700 C C . ALA A 1 87 ? 17.590 2.139 -21.271 1.00 67.12 87 ALA A C 1
ATOM 702 O O . ALA A 1 87 ? 16.565 2.702 -20.888 1.00 67.12 87 ALA A O 1
ATOM 703 N N . THR A 1 88 ? 18.512 2.768 -21.999 1.00 67.56 88 THR A N 1
ATOM 704 C CA . THR A 1 88 ? 18.385 4.189 -22.312 1.00 67.56 88 THR A CA 1
ATOM 705 C C . THR A 1 88 ? 17.372 4.476 -23.416 1.00 67.56 88 THR A C 1
ATOM 707 O O . THR A 1 88 ? 16.594 5.419 -23.285 1.00 67.56 88 THR A O 1
ATOM 710 N N . GLU A 1 89 ? 17.289 3.626 -24.446 1.00 74.00 89 GLU A N 1
ATOM 711 C CA . GLU A 1 89 ? 16.192 3.666 -25.430 1.00 74.00 89 GLU A CA 1
ATOM 712 C C . GLU A 1 89 ? 14.819 3.578 -24.744 1.00 74.00 89 GLU A C 1
ATOM 714 O O . GLU A 1 89 ? 13.872 4.248 -25.150 1.00 74.00 89 GLU A O 1
ATOM 719 N N . LEU A 1 90 ? 14.707 2.758 -23.694 1.00 69.38 90 LEU A N 1
ATOM 720 C CA . LEU A 1 90 ? 13.481 2.606 -22.917 1.00 69.38 90 LEU A CA 1
ATOM 721 C C . LEU A 1 90 ? 13.175 3.840 -22.055 1.00 69.38 90 LEU A C 1
ATOM 723 O O . LEU A 1 90 ? 12.019 4.250 -21.982 1.00 69.38 90 LEU A O 1
ATOM 727 N N . ALA A 1 91 ? 14.186 4.395 -21.382 1.00 66.12 91 ALA A N 1
ATOM 728 C CA . ALA A 1 91 ? 14.019 5.505 -20.447 1.00 66.12 91 ALA A CA 1
ATOM 729 C C . ALA A 1 91 ? 13.761 6.846 -21.150 1.00 66.12 91 ALA A C 1
ATOM 731 O O . ALA A 1 91 ? 12.944 7.633 -20.680 1.00 66.12 91 ALA A O 1
ATOM 732 N N . LEU A 1 92 ? 14.455 7.104 -22.261 1.00 71.00 92 LEU A N 1
ATOM 733 C CA . LEU A 1 92 ? 14.401 8.384 -22.973 1.00 71.00 92 LEU A CA 1
ATOM 734 C C . LEU A 1 92 ? 13.493 8.346 -24.211 1.00 71.00 92 LEU A C 1
ATOM 736 O O . LEU A 1 92 ? 13.101 9.401 -24.705 1.00 71.00 92 LEU A O 1
ATOM 740 N N . GLY A 1 93 ? 13.137 7.152 -24.696 1.00 67.88 93 GLY A N 1
ATOM 741 C CA . GLY A 1 93 ? 12.491 6.958 -25.993 1.00 67.88 93 GLY A CA 1
ATOM 742 C C . GLY A 1 93 ? 13.521 6.937 -27.125 1.00 67.88 93 GLY A C 1
ATOM 743 O O . GLY A 1 93 ? 14.500 7.676 -27.088 1.00 67.88 93 GLY A O 1
ATOM 744 N N . LYS 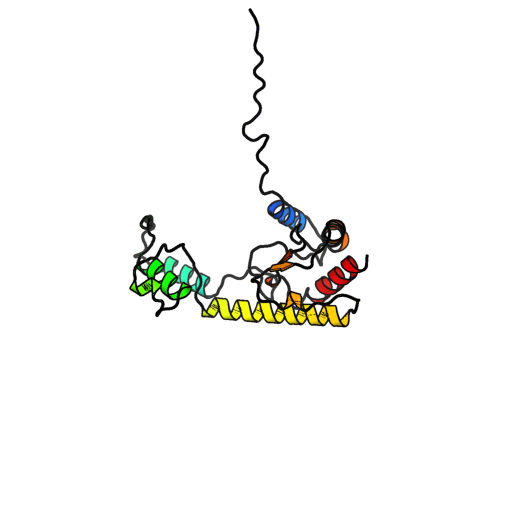A 1 94 ? 13.312 6.084 -28.138 1.00 71.12 94 LYS A N 1
ATOM 745 C CA . LYS A 1 94 ? 14.291 5.829 -29.219 1.00 71.12 94 LYS A CA 1
ATOM 746 C C . LYS A 1 94 ? 14.734 7.082 -29.980 1.00 71.12 94 LYS A C 1
ATOM 748 O O . LYS A 1 94 ? 15.868 7.125 -30.440 1.00 71.12 94 LYS A O 1
ATOM 753 N N . ASP A 1 95 ? 13.864 8.083 -30.054 1.00 71.00 95 ASP A N 1
ATOM 754 C CA . ASP A 1 95 ? 14.073 9.306 -30.833 1.00 71.00 95 ASP A CA 1
ATOM 755 C C . ASP A 1 95 ? 14.552 10.487 -29.969 1.00 71.00 95 ASP A C 1
ATOM 757 O O . ASP A 1 95 ? 14.511 11.640 -30.395 1.00 71.00 95 ASP A O 1
ATOM 761 N N . SER A 1 96 ? 14.981 10.232 -28.727 1.00 69.31 96 SER A N 1
ATOM 762 C CA . SER A 1 96 ? 15.425 11.297 -27.829 1.00 69.31 96 SER A CA 1
ATOM 763 C C . SER A 1 96 ? 16.703 11.975 -28.342 1.00 69.31 96 SER A C 1
ATOM 765 O O . SER A 1 96 ? 17.701 11.284 -28.581 1.00 69.31 96 SER A O 1
ATOM 767 N N . PRO A 1 97 ? 16.755 13.321 -28.401 1.00 64.25 97 PRO A N 1
ATOM 768 C CA . PRO A 1 97 ? 17.973 14.064 -28.741 1.00 64.25 97 PRO A CA 1
ATOM 769 C C . PRO A 1 97 ? 19.162 13.703 -27.838 1.00 64.25 97 PRO A C 1
ATOM 771 O O . PRO A 1 97 ? 20.306 13.681 -28.279 1.00 64.25 97 PRO A O 1
ATOM 774 N N . ALA A 1 98 ? 18.894 13.314 -26.588 1.00 60.19 98 ALA A N 1
ATOM 775 C CA . ALA A 1 98 ? 19.912 12.884 -25.633 1.00 60.19 98 ALA A CA 1
ATOM 776 C C . ALA A 1 98 ? 20.579 11.535 -25.988 1.00 60.19 98 ALA A C 1
ATOM 778 O O . ALA A 1 98 ? 21.653 11.233 -25.467 1.00 60.19 98 ALA A O 1
ATOM 779 N N . ILE A 1 99 ? 19.974 10.712 -26.858 1.00 60.44 99 ILE A N 1
ATOM 780 C CA . ILE A 1 99 ? 20.613 9.524 -27.464 1.00 60.44 99 ILE A CA 1
ATOM 781 C C . ILE A 1 99 ? 21.509 9.930 -28.627 1.00 60.44 99 ILE A C 1
ATOM 783 O O . ILE A 1 99 ? 22.621 9.419 -28.747 1.00 60.44 99 ILE A O 1
ATOM 787 N N . VAL A 1 100 ? 21.060 10.889 -29.431 1.00 59.44 100 VAL A N 1
ATOM 788 C CA . VAL A 1 100 ? 21.791 11.378 -30.604 1.00 59.44 100 VAL A CA 1
ATOM 789 C C . VAL A 1 100 ? 23.049 12.163 -30.197 1.00 59.44 100 VAL A C 1
ATOM 791 O O . VAL A 1 100 ? 24.080 12.056 -30.853 1.00 59.44 100 VAL A O 1
ATOM 794 N N . GLU A 1 101 ? 23.011 12.881 -29.070 1.00 55.53 101 GLU A N 1
ATOM 795 C CA . GLU A 1 101 ? 24.123 13.711 -28.575 1.00 55.53 101 GLU A CA 1
ATOM 796 C C . GLU A 1 101 ? 25.143 12.981 -27.671 1.00 55.53 101 GLU A C 1
ATOM 798 O O . GLU A 1 101 ? 26.059 13.614 -27.150 1.00 55.53 101 GLU A O 1
ATOM 803 N N . SER A 1 102 ? 25.023 11.663 -27.451 1.00 55.38 102 SER A N 1
ATOM 804 C CA . SER A 1 102 ? 25.926 10.869 -26.580 1.00 55.38 102 SER A CA 1
ATOM 805 C C . SER A 1 102 ? 26.063 11.357 -25.119 1.00 55.38 102 SER A C 1
ATOM 807 O O . SER A 1 102 ? 27.046 11.054 -24.444 1.00 55.38 102 SER A O 1
ATOM 809 N N . ARG A 1 103 ? 25.079 12.088 -24.578 1.00 51.06 103 ARG A N 1
ATOM 810 C CA . ARG A 1 103 ? 25.116 12.662 -23.213 1.00 51.06 103 ARG A CA 1
ATOM 811 C C . ARG A 1 103 ? 24.484 11.750 -22.150 1.00 51.06 103 ARG A C 1
ATOM 813 O O . ARG A 1 103 ? 23.597 12.178 -21.417 1.00 51.06 103 ARG A O 1
ATOM 820 N N . GLN A 1 104 ? 24.893 10.482 -22.067 1.00 45.16 104 GLN A N 1
ATOM 821 C CA . GLN A 1 104 ? 24.201 9.495 -21.220 1.00 45.16 104 GLN A CA 1
ATOM 822 C C . GLN A 1 104 ? 25.067 8.894 -20.118 1.00 45.16 104 GLN A C 1
ATOM 824 O O . GLN A 1 104 ? 26.116 8.314 -20.378 1.00 45.16 104 GLN A O 1
ATOM 829 N N . VAL A 1 105 ? 24.546 8.927 -18.890 1.00 46.12 105 VAL A N 1
ATOM 830 C CA . VAL A 1 105 ? 24.993 8.091 -17.771 1.00 46.12 105 VAL A CA 1
ATOM 831 C C . VAL A 1 105 ? 23.880 7.083 -17.507 1.00 46.12 105 VAL A C 1
ATOM 833 O O . VAL A 1 105 ? 22.801 7.440 -17.040 1.00 46.12 105 VAL A O 1
ATOM 836 N N . SER A 1 106 ? 24.108 5.823 -17.874 1.00 43.81 106 SER A N 1
ATOM 837 C CA . SER A 1 106 ? 23.074 4.783 -17.825 1.00 43.81 106 SER A CA 1
ATOM 838 C C . SER A 1 106 ? 23.108 4.068 -16.473 1.00 43.81 106 SER A C 1
ATOM 840 O O . SER A 1 106 ? 23.975 3.230 -16.233 1.00 43.81 106 SER A O 1
ATOM 842 N N . LEU A 1 107 ? 22.167 4.386 -15.579 1.00 43.19 107 LEU A N 1
ATOM 843 C CA . LEU A 1 107 ? 21.954 3.632 -14.341 1.00 43.19 107 LEU A CA 1
ATOM 844 C C . LEU A 1 107 ? 21.059 2.412 -14.624 1.00 43.19 107 LEU A C 1
ATOM 846 O O . LEU A 1 107 ? 20.085 2.493 -15.371 1.00 43.19 107 LEU A O 1
ATOM 850 N N . LYS A 1 108 ? 21.400 1.264 -14.036 1.00 39.72 108 LYS A N 1
ATOM 851 C CA . LYS A 1 108 ? 20.806 -0.050 -14.324 1.00 39.72 108 LYS A CA 1
ATOM 852 C C . LYS A 1 108 ? 19.290 -0.074 -14.038 1.00 39.72 108 LYS A C 1
ATOM 854 O O . LYS A 1 108 ? 18.890 -0.238 -12.891 1.00 39.72 108 LYS A O 1
ATOM 859 N N . PHE A 1 109 ? 18.450 0.032 -15.072 1.00 43.22 109 PHE A N 1
ATOM 860 C CA . PHE A 1 109 ? 16.993 -0.140 -14.977 1.00 43.22 109 PHE A CA 1
ATOM 861 C C . PHE A 1 109 ? 16.573 -1.435 -15.678 1.00 43.22 109 PHE A C 1
ATOM 863 O O . PHE A 1 109 ? 16.637 -1.567 -16.897 1.00 43.22 109 PHE A O 1
ATOM 870 N N . PHE A 1 110 ? 16.171 -2.428 -14.892 1.00 44.47 110 PHE A N 1
ATOM 871 C CA . PHE A 1 110 ? 15.580 -3.667 -15.391 1.00 44.47 110 PHE A CA 1
ATOM 872 C C . PHE A 1 110 ? 14.066 -3.469 -15.343 1.00 44.47 110 PHE A C 1
ATOM 874 O O . PHE A 1 110 ? 13.592 -3.200 -14.252 1.00 44.47 110 PHE A O 1
ATOM 881 N N . LEU A 1 111 ? 13.348 -3.529 -16.474 1.00 45.88 111 LEU A N 1
ATOM 882 C CA . LEU A 1 111 ? 11.938 -3.953 -16.656 1.00 45.88 111 LEU A CA 1
ATOM 883 C C . LEU A 1 111 ? 11.415 -3.459 -18.028 1.00 45.88 111 LEU A C 1
ATOM 885 O O . LEU A 1 111 ? 11.469 -2.273 -18.319 1.00 45.88 111 LEU A O 1
ATOM 889 N N . ARG A 1 112 ? 10.893 -4.355 -18.886 1.00 45.38 112 ARG A N 1
ATOM 890 C CA . ARG A 1 112 ? 10.281 -3.993 -20.188 1.00 45.38 112 ARG A CA 1
ATOM 891 C C . ARG A 1 112 ? 8.944 -3.251 -20.008 1.00 45.38 112 ARG A C 1
ATOM 893 O O . ARG A 1 112 ? 8.154 -3.614 -19.138 1.00 45.38 112 ARG A O 1
ATOM 900 N N . GLN A 1 113 ? 8.659 -2.307 -20.912 1.00 53.66 113 GLN A N 1
ATOM 901 C CA . GLN A 1 113 ? 7.468 -1.435 -20.931 1.00 53.66 113 GLN A CA 1
ATOM 902 C C . GLN A 1 113 ? 6.122 -2.177 -20.779 1.00 53.66 113 GLN A C 1
ATOM 904 O O . GLN A 1 113 ? 5.282 -1.755 -19.990 1.00 53.66 113 GLN A O 1
ATOM 909 N N . GLU A 1 114 ? 5.917 -3.303 -21.472 1.00 52.47 114 GLU A N 1
ATOM 910 C CA . GLU A 1 114 ? 4.628 -4.023 -21.453 1.00 52.47 114 GLU A CA 1
ATOM 911 C C . GLU A 1 114 ? 4.279 -4.610 -20.079 1.00 52.47 114 GLU A C 1
ATOM 913 O O . GLU A 1 114 ? 3.135 -4.538 -19.634 1.00 52.47 114 GLU A O 1
ATOM 918 N N . SER A 1 115 ? 5.271 -5.155 -19.368 1.00 65.44 115 SER A N 1
ATOM 919 C CA . SER A 1 115 ? 5.057 -5.705 -18.023 1.00 65.44 115 SER A CA 1
ATOM 920 C C . SER A 1 115 ? 4.743 -4.600 -17.015 1.00 65.44 115 SER A C 1
ATOM 922 O O . SER A 1 115 ? 3.930 -4.798 -16.120 1.00 65.44 115 SER A O 1
ATOM 924 N N . VAL A 1 116 ? 5.358 -3.428 -17.181 1.00 70.81 116 VAL A N 1
ATOM 925 C CA . VAL A 1 116 ? 5.113 -2.259 -16.328 1.00 70.81 116 VAL A CA 1
ATOM 926 C C . VAL A 1 116 ? 3.720 -1.684 -16.579 1.00 70.81 116 VAL A C 1
ATOM 928 O O . VAL A 1 116 ? 3.045 -1.316 -15.621 1.00 70.81 116 VAL A O 1
ATOM 931 N N . LYS A 1 117 ? 3.253 -1.672 -17.834 1.00 76.25 117 LYS A N 1
ATOM 932 C CA . LYS A 1 117 ? 1.912 -1.192 -18.188 1.00 76.25 117 LYS A CA 1
ATOM 933 C C . LYS A 1 117 ? 0.814 -1.998 -17.488 1.00 76.25 117 LYS A C 1
ATOM 935 O O . LYS A 1 117 ? -0.025 -1.407 -16.819 1.00 76.25 117 LYS A O 1
ATOM 940 N N . ALA A 1 118 ? 0.881 -3.329 -17.548 1.00 79.88 118 ALA A N 1
ATOM 941 C CA . ALA A 1 118 ? -0.099 -4.195 -16.886 1.00 79.88 118 ALA A CA 1
ATOM 942 C C . A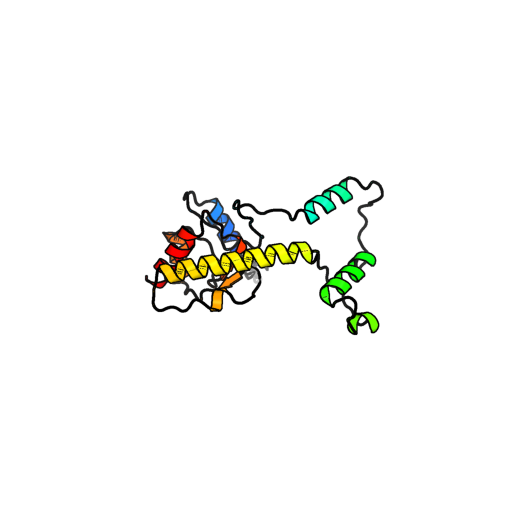LA A 1 118 ? -0.119 -4.011 -15.353 1.00 79.88 118 ALA A C 1
ATOM 944 O O . ALA A 1 118 ? -1.180 -4.005 -14.728 1.00 79.88 118 ALA A O 1
ATOM 945 N N . ILE A 1 119 ? 1.054 -3.823 -14.736 1.00 82.50 119 ILE A N 1
ATOM 946 C CA . ILE A 1 119 ? 1.161 -3.526 -13.299 1.00 82.50 119 ILE A CA 1
ATOM 947 C C . ILE A 1 119 ? 0.521 -2.169 -12.982 1.00 82.50 119 ILE A C 1
ATOM 949 O O . ILE A 1 119 ? -0.241 -2.060 -12.022 1.00 82.50 119 ILE A O 1
ATOM 953 N N . ALA A 1 120 ? 0.822 -1.143 -13.780 1.00 83.31 120 ALA A N 1
ATOM 954 C CA . ALA A 1 120 ? 0.283 0.198 -13.594 1.00 83.31 120 ALA A CA 1
ATOM 955 C C . ALA A 1 120 ? -1.248 0.212 -13.723 1.00 83.31 120 ALA A C 1
ATOM 957 O O . ALA A 1 120 ? -1.921 0.766 -12.856 1.00 83.31 120 ALA A O 1
ATOM 958 N N . GLU A 1 121 ? -1.801 -0.458 -14.737 1.00 86.69 121 GLU A N 1
ATOM 959 C CA . GLU A 1 121 ? -3.249 -0.611 -14.934 1.00 86.69 121 GLU A CA 1
ATOM 960 C C . GLU A 1 121 ? -3.916 -1.287 -13.729 1.00 86.69 121 GLU A C 1
ATOM 962 O O . GLU A 1 121 ? -4.924 -0.792 -13.221 1.00 86.69 121 GLU A O 1
ATOM 967 N N . ARG A 1 122 ? -3.320 -2.363 -13.194 1.00 87.12 122 ARG A N 1
ATOM 968 C CA . ARG A 1 122 ? -3.835 -3.008 -11.978 1.00 87.12 122 ARG A CA 1
ATOM 969 C C . ARG A 1 122 ? -3.784 -2.068 -10.772 1.00 87.12 122 ARG A C 1
ATOM 971 O O . ARG A 1 122 ? -4.758 -1.986 -10.030 1.00 87.12 122 ARG A O 1
ATOM 978 N N . CYS A 1 123 ? -2.674 -1.363 -10.558 1.00 88.31 123 CYS A N 1
ATOM 979 C CA . CYS A 1 123 ? -2.558 -0.410 -9.453 1.00 88.31 123 CYS A CA 1
ATOM 980 C C . CYS A 1 123 ? -3.620 0.694 -9.544 1.00 88.31 123 CYS A C 1
ATOM 982 O O . CYS A 1 123 ? -4.208 1.041 -8.522 1.00 88.31 123 CYS A O 1
ATOM 984 N N . MET A 1 124 ? -3.907 1.202 -10.745 1.00 89.00 124 MET A N 1
ATOM 985 C CA . MET A 1 124 ? -4.982 2.176 -10.963 1.00 89.00 124 MET A CA 1
ATOM 986 C C . MET A 1 124 ? -6.360 1.584 -10.651 1.00 89.00 124 MET A C 1
ATOM 988 O O . MET A 1 124 ? -7.146 2.212 -9.948 1.00 89.00 124 MET A O 1
ATOM 992 N N . LEU A 1 125 ? -6.630 0.347 -11.078 1.00 90.88 125 LEU A N 1
ATOM 993 C CA . LEU A 1 125 ? -7.886 -0.339 -10.766 1.00 90.88 125 LEU A CA 1
ATOM 994 C C . LEU A 1 125 ? -8.097 -0.509 -9.253 1.00 90.88 125 LEU A C 1
ATOM 996 O O . LEU A 1 125 ? -9.201 -0.307 -8.755 1.00 90.88 125 LEU A O 1
ATOM 1000 N N . ILE A 1 126 ? -7.049 -0.871 -8.511 1.00 91.62 126 ILE A N 1
ATOM 1001 C CA . ILE A 1 126 ? -7.128 -1.014 -7.051 1.00 91.62 126 ILE A CA 1
ATOM 1002 C C . ILE A 1 126 ? -7.376 0.340 -6.383 1.00 91.62 126 ILE A C 1
ATOM 1004 O O . ILE A 1 126 ? -8.193 0.412 -5.469 1.00 91.62 126 ILE A O 1
ATOM 1008 N N . ARG A 1 127 ? -6.712 1.410 -6.846 1.00 92.12 127 ARG A N 1
ATOM 1009 C CA . ARG A 1 127 ? -6.943 2.781 -6.356 1.00 92.12 127 ARG A CA 1
ATOM 1010 C C . ARG A 1 127 ? -8.406 3.184 -6.521 1.00 92.12 127 ARG A C 1
ATOM 1012 O O . ARG A 1 127 ? -8.997 3.677 -5.565 1.00 92.12 127 ARG A O 1
ATOM 1019 N N . GLU A 1 128 ? -8.992 2.920 -7.688 1.00 91.88 128 GLU A N 1
ATOM 1020 C CA . GLU A 1 128 ? -10.403 3.224 -7.958 1.00 91.88 128 GLU A CA 1
ATOM 1021 C C . GLU A 1 128 ? -11.335 2.421 -7.045 1.00 91.88 128 GLU A C 1
ATOM 1023 O O . GLU A 1 128 ? -12.225 2.980 -6.412 1.00 91.88 128 GLU A O 1
ATOM 1028 N N . ARG A 1 129 ? -11.087 1.112 -6.906 1.00 93.19 129 ARG A N 1
ATOM 1029 C CA . ARG A 1 129 ? -11.884 0.237 -6.033 1.00 93.19 129 ARG A CA 1
ATOM 1030 C C . ARG A 1 129 ? -11.819 0.661 -4.568 1.00 93.19 129 ARG A C 1
ATOM 1032 O O . ARG A 1 129 ? -12.847 0.695 -3.900 1.00 93.19 129 ARG A O 1
ATOM 1039 N N . LEU A 1 130 ? -10.627 0.998 -4.074 1.00 93.25 130 LEU A N 1
ATOM 1040 C CA . LEU A 1 130 ? -10.435 1.470 -2.704 1.00 93.25 130 LEU A CA 1
ATOM 1041 C C . LEU A 1 130 ? -11.146 2.805 -2.474 1.00 93.25 130 LEU A C 1
ATOM 1043 O O . LEU A 1 130 ? -11.846 2.956 -1.476 1.00 93.25 130 LEU A O 1
ATOM 1047 N N . ARG A 1 131 ? -11.012 3.751 -3.411 1.00 92.25 131 ARG A N 1
ATOM 1048 C CA . ARG A 1 131 ? -11.719 5.035 -3.363 1.00 92.25 131 ARG A CA 1
ATOM 1049 C C . ARG A 1 131 ? -13.228 4.841 -3.323 1.00 92.25 131 ARG A C 1
ATOM 1051 O O . ARG A 1 131 ? -13.888 5.458 -2.494 1.00 92.25 131 ARG A O 1
ATOM 1058 N N . GLU A 1 132 ? -13.768 4.002 -4.200 1.00 93.12 132 GLU A N 1
ATOM 1059 C CA . GLU A 1 132 ? -15.207 3.760 -4.259 1.00 93.12 132 GLU A CA 1
ATOM 1060 C C . GLU A 1 132 ? -15.711 3.118 -2.966 1.00 93.12 132 GLU A C 1
ATOM 1062 O O . GLU A 1 132 ? -16.726 3.542 -2.417 1.00 93.12 132 GLU A O 1
ATOM 1067 N N . ARG A 1 133 ? -14.959 2.163 -2.406 1.00 93.75 133 ARG A N 1
ATOM 1068 C CA . ARG A 1 133 ? -15.320 1.548 -1.127 1.00 93.75 133 ARG A CA 1
ATOM 1069 C C . ARG A 1 133 ? -15.322 2.563 0.018 1.00 93.75 133 ARG A C 1
ATOM 1071 O O . ARG A 1 133 ? -16.279 2.599 0.784 1.00 93.75 133 ARG A O 1
ATOM 1078 N N . LEU A 1 134 ? -14.311 3.431 0.091 1.00 92.06 134 LEU A N 1
ATOM 1079 C CA . LEU A 1 134 ? -14.254 4.521 1.071 1.00 92.06 134 LEU A CA 1
ATOM 1080 C C . LEU A 1 134 ? -15.378 5.550 0.871 1.00 92.06 134 LEU A C 1
ATOM 1082 O O . LEU A 1 134 ? -15.922 6.057 1.847 1.00 92.06 134 LEU A O 1
ATOM 1086 N N . ARG A 1 135 ? -15.772 5.830 -0.378 1.00 91.62 135 ARG A N 1
ATOM 1087 C CA . ARG A 1 135 ? -16.914 6.700 -0.697 1.00 91.62 135 ARG A CA 1
ATOM 1088 C C . ARG A 1 135 ? -18.229 6.114 -0.182 1.00 91.62 135 ARG A C 1
ATOM 1090 O O . ARG A 1 135 ? -19.039 6.854 0.368 1.00 91.62 135 ARG A O 1
ATOM 1097 N N . LEU A 1 136 ? -18.431 4.804 -0.341 1.00 92.44 136 LEU A N 1
ATOM 1098 C CA . LEU A 1 136 ? -19.629 4.099 0.131 1.00 92.44 136 LEU A CA 1
ATOM 1099 C C . LEU A 1 136 ? -19.721 4.027 1.661 1.00 92.44 136 LEU A C 1
ATOM 1101 O O . LEU A 1 136 ? -20.827 4.043 2.192 1.00 92.44 136 LEU A O 1
ATOM 1105 N N . LEU A 1 137 ? -18.585 3.971 2.364 1.00 91.94 137 LEU A N 1
ATOM 1106 C CA . LEU A 1 137 ? -18.543 4.053 3.831 1.00 91.94 137 LEU A CA 1
ATOM 1107 C C . LEU A 1 137 ? -18.894 5.459 4.357 1.00 91.94 137 LEU A C 1
ATOM 1109 O O . LEU A 1 137 ? -19.261 5.607 5.519 1.00 91.94 137 LEU A O 1
ATOM 1113 N N . GLY A 1 138 ? -18.834 6.483 3.500 1.00 86.12 138 GLY A N 1
ATOM 1114 C CA . GLY A 1 138 ? -19.168 7.862 3.844 1.00 86.12 138 GLY A CA 1
ATOM 1115 C C . GLY A 1 138 ? -18.075 8.582 4.642 1.00 86.12 138 GLY A C 1
ATOM 1116 O O . GLY A 1 138 ? -16.946 8.111 4.784 1.00 86.12 138 GLY A O 1
ATOM 1117 N N . GLY A 1 139 ? -18.414 9.770 5.146 1.00 81.94 139 GLY A N 1
ATOM 1118 C CA . GLY A 1 139 ? -17.515 10.648 5.903 1.00 81.94 139 GLY A CA 1
ATOM 1119 C C . GLY A 1 139 ? -17.232 11.985 5.200 1.00 81.94 139 GLY A C 1
ATOM 1120 O O . GLY A 1 139 ? -17.563 12.151 4.026 1.00 81.94 139 GLY A O 1
ATOM 1121 N N . PRO A 1 140 ? -16.631 12.961 5.905 1.00 82.94 140 PRO A N 1
ATOM 1122 C CA . PRO A 1 140 ? -16.389 14.310 5.382 1.00 82.94 140 PRO A CA 1
ATOM 1123 C C . PRO A 1 140 ? -15.160 14.423 4.456 1.00 82.94 140 PRO A C 1
ATOM 1125 O O . PRO A 1 140 ? -14.835 15.520 4.005 1.00 82.94 140 PRO A O 1
ATOM 1128 N N . TRP A 1 141 ? -14.434 13.329 4.198 1.00 82.94 141 TRP A N 1
ATOM 1129 C CA . TRP A 1 141 ? -13.137 13.357 3.512 1.00 82.94 141 TRP A CA 1
ATOM 1130 C C . TRP A 1 141 ? -13.241 13.149 1.996 1.00 82.94 141 TRP A C 1
ATOM 1132 O O . TRP A 1 141 ? -14.012 12.321 1.511 1.00 82.94 141 TRP A O 1
ATOM 1142 N N . HIS A 1 142 ? -12.393 13.856 1.243 1.00 82.88 142 HIS A N 1
ATOM 1143 C CA . HIS A 1 142 ? -12.266 13.706 -0.208 1.00 82.88 142 HIS A CA 1
ATOM 1144 C C . HIS A 1 142 ? -11.124 12.753 -0.592 1.00 82.88 142 HIS A C 1
ATOM 1146 O O . HIS A 1 142 ? -9.971 12.928 -0.192 1.00 82.88 142 HIS A O 1
ATOM 1152 N N . TRP A 1 143 ? -11.430 11.782 -1.452 1.00 85.94 143 TRP A N 1
ATOM 1153 C CA . TRP A 1 143 ? -10.537 10.668 -1.800 1.00 85.94 143 TRP A CA 1
ATOM 1154 C C . TRP A 1 143 ? -9.853 10.796 -3.170 1.00 85.94 143 TRP A C 1
ATOM 1156 O O . TRP A 1 143 ? -9.214 9.857 -3.641 1.00 85.94 143 TRP A O 1
ATOM 1166 N N . ASP A 1 144 ? -9.957 11.949 -3.831 1.00 83.25 144 ASP A N 1
ATOM 1167 C CA . ASP A 1 144 ? -9.458 12.136 -5.207 1.00 83.25 144 ASP A CA 1
ATOM 1168 C C . ASP A 1 144 ? -7.933 12.017 -5.317 1.00 83.25 144 ASP A C 1
ATOM 1170 O O . ASP A 1 144 ? -7.383 11.676 -6.365 1.00 83.25 144 ASP A O 1
ATOM 1174 N N . HIS A 1 145 ? -7.228 12.244 -4.209 1.00 82.88 145 HIS A N 1
ATOM 1175 C CA . HIS A 1 145 ? -5.784 12.070 -4.130 1.00 82.88 145 HIS A CA 1
ATOM 1176 C C . HIS A 1 145 ? -5.343 10.604 -4.305 1.00 82.88 145 HIS A C 1
ATOM 1178 O O . HIS A 1 145 ? -4.224 10.379 -4.764 1.00 82.88 145 HIS A O 1
ATOM 1184 N N . ILE A 1 146 ? -6.210 9.621 -4.024 1.00 82.88 146 ILE A N 1
ATOM 1185 C CA . ILE A 1 146 ? -5.897 8.187 -4.152 1.00 82.88 146 ILE A CA 1
ATOM 1186 C C . ILE A 1 146 ? -5.672 7.795 -5.618 1.00 82.88 146 ILE A C 1
ATOM 1188 O O . ILE A 1 146 ? -4.814 6.962 -5.909 1.00 82.88 146 ILE A O 1
ATOM 1192 N N . ILE A 1 147 ? -6.390 8.413 -6.562 1.00 81.75 147 ILE A N 1
ATOM 1193 C CA . ILE A 1 147 ? -6.298 8.071 -7.994 1.00 81.75 147 ILE A CA 1
ATOM 1194 C C . ILE A 1 147 ? -5.054 8.685 -8.653 1.00 81.75 147 ILE A C 1
ATOM 1196 O O . ILE A 1 147 ? -4.651 8.258 -9.734 1.00 81.75 147 ILE A O 1
ATOM 1200 N N . LYS A 1 148 ? -4.389 9.658 -8.016 1.00 78.94 148 LYS A N 1
ATOM 1201 C CA . LYS A 1 148 ? -3.234 10.337 -8.621 1.00 78.94 148 LYS A CA 1
ATOM 1202 C C . LYS A 1 148 ? -2.122 9.334 -8.977 1.00 78.94 148 LYS A C 1
ATOM 1204 O O . LYS A 1 148 ? -1.675 8.604 -8.087 1.00 78.94 148 LYS A O 1
ATOM 1209 N N . PRO A 1 149 ? -1.625 9.311 -10.229 1.00 63.31 149 PRO A N 1
ATOM 1210 C CA . PRO A 1 149 ? -0.515 8.445 -10.616 1.00 63.31 149 PRO A CA 1
ATOM 1211 C C . PRO A 1 149 ? 0.707 8.718 -9.728 1.00 63.31 149 PRO A C 1
ATOM 1213 O O . PRO A 1 149 ? 1.184 9.847 -9.661 1.00 63.31 149 PRO A O 1
ATOM 1216 N N . GLY A 1 150 ? 1.195 7.699 -9.015 1.00 65.81 150 GLY A N 1
ATOM 1217 C CA . GLY A 1 150 ? 2.223 7.886 -7.981 1.00 65.81 150 GLY A CA 1
ATOM 1218 C C . GLY A 1 150 ? 2.969 6.609 -7.593 1.00 65.81 150 GLY A C 1
ATOM 1219 O O . GLY A 1 150 ? 3.403 6.461 -6.455 1.00 65.81 150 GLY A O 1
ATOM 1220 N N . GLY A 1 151 ? 3.079 5.651 -8.517 1.00 77.81 151 GLY A N 1
ATOM 1221 C CA . GLY A 1 151 ? 3.710 4.355 -8.253 1.00 77.81 151 GLY A CA 1
ATOM 1222 C C . GLY A 1 151 ? 2.881 3.458 -7.327 1.00 77.81 151 GLY A C 1
ATOM 1223 O O . GLY A 1 151 ? 1.648 3.515 -7.315 1.00 77.81 151 GLY A O 1
ATOM 1224 N N . PHE A 1 152 ? 3.561 2.598 -6.566 1.00 80.75 152 PHE A N 1
ATOM 1225 C CA . PHE A 1 152 ? 2.905 1.596 -5.717 1.00 80.75 152 PHE A CA 1
ATOM 1226 C C . PHE A 1 152 ? 2.378 2.145 -4.399 1.00 80.75 152 PHE A C 1
ATOM 1228 O O . PHE A 1 152 ? 1.527 1.499 -3.801 1.00 80.75 152 PHE A O 1
ATOM 1235 N N . TYR A 1 153 ? 2.830 3.319 -3.958 1.00 85.38 153 TYR A N 1
ATOM 1236 C CA . TYR A 1 153 ? 2.432 3.868 -2.667 1.00 85.38 153 TYR A CA 1
ATOM 1237 C C . TYR A 1 153 ? 1.331 4.922 -2.792 1.00 85.38 153 TYR A C 1
ATOM 1239 O O . TYR A 1 153 ? 1.275 5.698 -3.749 1.00 85.38 153 TYR A O 1
ATOM 1247 N N . CYS A 1 154 ? 0.451 4.937 -1.797 1.00 86.75 154 CYS A N 1
ATOM 1248 C CA . CYS A 1 154 ? -0.540 5.980 -1.570 1.00 86.75 154 CYS A CA 1
ATOM 1249 C C . CYS A 1 154 ? -0.463 6.405 -0.104 1.00 86.75 154 CYS A C 1
ATOM 1251 O O . CYS A 1 154 ? -0.350 5.550 0.773 1.00 86.75 154 CYS A O 1
ATOM 1253 N N . CYS A 1 155 ? -0.507 7.707 0.158 1.00 86.25 155 CYS A N 1
ATOM 1254 C CA . CYS A 1 155 ? -0.406 8.258 1.505 1.00 86.25 155 CYS A CA 1
ATOM 1255 C C . CYS A 1 155 ? -1.722 8.935 1.872 1.00 86.25 155 CYS A C 1
ATOM 1257 O O . CYS A 1 155 ? -2.234 9.744 1.101 1.00 86.25 155 CYS A O 1
ATOM 1259 N N . PHE A 1 156 ? -2.244 8.594 3.047 1.00 82.50 156 PHE A N 1
ATOM 1260 C CA . PHE A 1 156 ? -3.558 9.036 3.525 1.00 82.50 156 PHE A CA 1
ATOM 1261 C C . PHE A 1 156 ? -3.466 10.166 4.558 1.00 82.50 156 PHE A C 1
ATOM 1263 O O . PHE A 1 156 ? -4.481 10.615 5.076 1.00 82.50 156 PHE A O 1
ATOM 1270 N N . GLY A 1 157 ? -2.248 10.630 4.862 1.00 83.62 157 GLY A N 1
ATOM 1271 C CA . GLY A 1 157 ? -2.029 11.701 5.835 1.00 83.62 157 GLY A CA 1
ATOM 1272 C C . GLY A 1 157 ? -2.373 11.300 7.269 1.00 83.62 157 GLY A C 1
ATOM 1273 O O . GLY A 1 157 ? -2.750 12.162 8.057 1.00 83.62 157 GLY A O 1
ATOM 1274 N N . PHE A 1 158 ? -2.266 10.009 7.604 1.00 87.50 158 PHE A N 1
ATOM 1275 C CA . PHE A 1 158 ? -2.512 9.532 8.961 1.00 87.50 158 PHE A CA 1
ATOM 1276 C C . PHE A 1 158 ? -1.551 10.175 9.960 1.00 87.50 158 PHE A C 1
ATOM 1278 O O . PHE A 1 158 ? -0.352 10.303 9.697 1.00 87.50 158 PHE A O 1
ATOM 1285 N N . ASN A 1 159 ? -2.074 10.527 11.131 1.00 89.81 159 ASN A N 1
ATOM 1286 C CA . ASN A 1 159 ? -1.243 10.874 12.276 1.00 89.81 159 ASN A CA 1
ATOM 1287 C C . ASN A 1 159 ? -0.700 9.601 12.962 1.00 89.81 159 ASN A C 1
ATOM 1289 O O . ASN A 1 159 ? -1.142 8.484 12.684 1.00 89.81 159 ASN A O 1
ATOM 1293 N N . THR A 1 160 ? 0.244 9.761 13.891 1.00 89.00 160 THR A N 1
ATOM 1294 C CA . THR A 1 160 ? 0.882 8.632 14.590 1.00 89.00 160 THR A CA 1
ATOM 1295 C C . THR A 1 160 ? -0.117 7.732 15.322 1.00 89.00 160 THR A C 1
ATOM 1297 O O . THR A 1 160 ? 0.007 6.514 15.250 1.00 89.00 160 THR A O 1
ATOM 1300 N N . GLN A 1 161 ? -1.136 8.303 15.973 1.00 90.94 161 GLN A N 1
ATOM 1301 C CA . GLN A 1 161 ? -2.139 7.535 16.724 1.00 90.94 161 GLN A CA 1
ATOM 1302 C C . GLN A 1 161 ? -2.999 6.668 15.797 1.00 90.94 161 GLN A C 1
ATOM 1304 O O . GLN A 1 161 ? -3.305 5.524 16.117 1.00 90.94 161 GLN A O 1
ATOM 1309 N N . GLN A 1 162 ? -3.341 7.182 14.616 1.00 92.81 162 GLN A N 1
ATOM 1310 C CA . GLN A 1 162 ? -4.103 6.450 13.603 1.00 92.81 162 GLN A CA 1
ATOM 1311 C C . GLN A 1 162 ? -3.288 5.300 13.007 1.00 92.81 162 GLN A C 1
ATOM 1313 O O . GLN A 1 162 ? -3.810 4.203 12.809 1.00 92.81 162 GLN A O 1
ATOM 1318 N N . VAL A 1 163 ? -1.991 5.521 12.763 1.00 91.06 163 VAL A N 1
ATOM 1319 C CA . VAL A 1 163 ? -1.075 4.454 12.335 1.00 91.06 163 VAL A CA 1
ATOM 1320 C C . VAL A 1 163 ? -0.969 3.377 13.417 1.00 91.06 163 VAL A C 1
ATOM 1322 O O . VAL A 1 163 ? -1.085 2.191 13.113 1.00 91.06 163 VAL A O 1
ATOM 1325 N N . GLU A 1 164 ? -0.803 3.768 14.681 1.00 91.25 164 GLU A N 1
ATOM 1326 C CA . GLU A 1 164 ? -0.764 2.830 15.807 1.00 91.25 164 GLU A CA 1
ATOM 1327 C C . GLU A 1 164 ? -2.074 2.056 15.961 1.00 91.25 164 GLU A C 1
ATOM 1329 O O . GLU A 1 164 ? -2.034 0.847 16.176 1.00 91.25 164 GLU A O 1
ATOM 1334 N N . PHE A 1 165 ? -3.228 2.701 15.778 1.00 93.88 165 PHE A N 1
ATOM 1335 C CA . PHE A 1 165 ? -4.527 2.031 15.774 1.00 93.88 165 PHE A CA 1
ATOM 1336 C C . PHE A 1 165 ? -4.608 0.966 14.674 1.00 93.88 165 PHE A C 1
ATOM 1338 O O . PHE A 1 165 ? -4.983 -0.177 14.944 1.00 93.88 165 PHE A O 1
ATOM 1345 N N . LEU A 1 166 ? -4.209 1.299 13.444 1.00 94.31 166 LEU A N 1
ATOM 1346 C CA . LEU A 1 166 ? -4.217 0.353 12.327 1.00 94.31 166 LEU A CA 1
ATOM 1347 C C . LEU A 1 166 ? -3.303 -0.851 12.593 1.00 94.31 166 LEU A C 1
ATOM 1349 O O . LEU A 1 166 ? -3.709 -1.990 12.363 1.00 94.31 166 LEU A O 1
ATOM 1353 N N . VAL A 1 167 ? -2.110 -0.621 13.142 1.00 92.44 167 VAL A N 1
ATOM 1354 C CA . VAL A 1 167 ? -1.160 -1.698 13.449 1.00 92.44 167 VAL A CA 1
ATOM 1355 C C . VAL A 1 167 ? -1.635 -2.540 14.636 1.00 92.44 167 VAL A C 1
ATOM 1357 O O . VAL A 1 167 ? -1.695 -3.760 14.532 1.00 92.44 167 VAL A O 1
ATOM 1360 N N . GLN A 1 168 ? -1.995 -1.916 15.759 1.00 91.31 168 GLN A N 1
ATOM 1361 C CA . GLN A 1 168 ? -2.261 -2.620 17.019 1.00 91.31 168 GLN A CA 1
ATOM 1362 C C . GLN A 1 168 ? -3.682 -3.175 17.137 1.00 91.31 168 GLN A C 1
ATOM 1364 O O . GLN A 1 168 ? -3.881 -4.185 17.806 1.00 91.31 168 GLN A O 1
ATOM 1369 N N . LYS A 1 169 ? -4.686 -2.499 16.562 1.00 93.81 169 LYS A N 1
ATOM 1370 C CA . LYS A 1 169 ? -6.100 -2.903 16.667 1.00 93.81 169 LYS A CA 1
ATOM 1371 C C . LYS A 1 169 ? -6.604 -3.610 15.423 1.00 93.81 169 LYS A C 1
ATOM 1373 O O . LYS A 1 169 ? -7.497 -4.443 15.532 1.00 93.81 169 LYS A O 1
ATOM 1378 N N . LYS A 1 170 ? -6.079 -3.248 14.250 1.00 95.56 170 LYS A N 1
ATOM 1379 C CA . LYS A 1 170 ? -6.511 -3.809 12.963 1.00 95.56 170 LYS A CA 1
ATOM 1380 C C . LYS A 1 170 ? -5.494 -4.753 12.339 1.00 95.56 170 LYS A C 1
ATOM 1382 O O . LYS A 1 170 ? -5.809 -5.359 11.321 1.00 95.56 170 LYS A O 1
ATOM 1387 N N . HIS A 1 171 ? -4.310 -4.927 12.928 1.00 95.50 171 HIS A N 1
ATOM 1388 C CA . HIS A 1 171 ? -3.282 -5.817 12.381 1.00 95.50 171 HIS A CA 1
ATOM 1389 C C . HIS A 1 171 ? -2.910 -5.461 10.923 1.00 95.50 171 HIS A C 1
ATOM 1391 O O . HIS A 1 171 ? -2.555 -6.320 10.111 1.00 95.50 171 HIS A O 1
ATOM 1397 N N . ILE A 1 172 ? -3.016 -4.171 10.575 1.00 94.56 172 ILE A N 1
ATOM 1398 C CA . ILE A 1 172 ? -2.640 -3.616 9.275 1.00 94.56 172 ILE A CA 1
ATOM 1399 C C . ILE A 1 172 ? -1.302 -2.907 9.440 1.00 94.56 172 ILE A C 1
ATOM 1401 O O . ILE A 1 172 ? -1.200 -1.867 10.086 1.00 94.56 172 ILE A O 1
ATOM 1405 N N . TYR A 1 173 ? -0.271 -3.460 8.816 1.00 93.00 173 TYR A N 1
ATOM 1406 C CA . TYR A 1 173 ? 1.088 -2.941 8.876 1.00 93.00 173 TYR A CA 1
ATOM 1407 C C . TYR A 1 173 ? 1.331 -2.014 7.690 1.00 93.00 173 TYR A C 1
ATOM 1409 O O . TYR A 1 173 ? 1.356 -2.464 6.546 1.00 93.00 173 TYR A O 1
ATOM 1417 N N . LEU A 1 174 ? 1.526 -0.725 7.954 1.00 91.31 174 LEU A N 1
ATOM 1418 C CA . LEU A 1 174 ? 1.842 0.300 6.957 1.00 91.31 174 LEU A CA 1
ATOM 1419 C C . LEU A 1 174 ? 3.099 1.080 7.360 1.00 91.31 174 LEU A C 1
ATOM 1421 O O . LEU A 1 174 ? 3.630 0.896 8.457 1.00 91.31 174 LEU A O 1
ATOM 1425 N N . LEU A 1 175 ? 3.601 1.936 6.468 1.00 88.31 175 LEU A N 1
ATOM 1426 C CA . LEU A 1 175 ? 4.770 2.749 6.786 1.00 88.31 175 LEU A CA 1
ATOM 1427 C C . LEU A 1 175 ? 4.429 3.789 7.872 1.00 88.31 175 LEU A C 1
ATOM 1429 O O . LEU A 1 175 ? 3.321 4.331 7.865 1.00 88.31 175 LEU A O 1
ATOM 1433 N N . PRO A 1 176 ? 5.382 4.144 8.761 1.00 85.12 176 PRO A N 1
ATOM 1434 C CA . PRO A 1 176 ? 5.137 5.101 9.848 1.00 85.12 176 PRO A CA 1
ATOM 1435 C C . PRO A 1 176 ? 4.676 6.491 9.387 1.00 85.12 176 PRO A C 1
ATOM 1437 O O . PRO A 1 176 ? 4.094 7.237 10.161 1.00 85.12 176 PRO A O 1
ATOM 1440 N N . ASN A 1 177 ? 4.933 6.845 8.127 1.00 82.62 177 ASN A N 1
ATOM 1441 C CA . ASN A 1 177 ? 4.504 8.100 7.509 1.00 82.62 177 ASN A CA 1
ATOM 1442 C C . ASN A 1 177 ? 3.070 8.052 6.938 1.00 82.62 177 ASN A C 1
ATOM 1444 O O . ASN A 1 177 ? 2.682 8.952 6.196 1.00 82.62 177 ASN A O 1
ATOM 1448 N N . GLY A 1 178 ? 2.299 6.995 7.216 1.00 84.19 178 GLY A N 1
ATOM 1449 C CA . GLY A 1 178 ? 0.919 6.863 6.745 1.00 84.19 178 GLY A CA 1
ATOM 1450 C C . GLY A 1 178 ? 0.789 6.439 5.277 1.00 84.19 178 GLY A C 1
ATOM 1451 O O . GLY A 1 178 ? -0.299 6.539 4.703 1.00 84.19 178 GLY A O 1
ATOM 1452 N N . CYS A 1 179 ? 1.883 5.996 4.650 1.00 88.69 179 CYS A N 1
ATOM 1453 C CA . CYS A 1 179 ? 1.877 5.496 3.280 1.00 88.69 179 CYS A CA 1
ATOM 1454 C C . CYS A 1 179 ? 1.721 3.971 3.242 1.00 88.69 179 CYS A C 1
ATOM 1456 O O . CYS A 1 179 ? 2.330 3.239 4.025 1.00 88.69 179 CYS A O 1
ATOM 1458 N N . LEU A 1 180 ? 0.932 3.488 2.286 1.00 90.75 180 LEU A N 1
ATOM 1459 C CA . LEU A 1 180 ? 0.647 2.071 2.087 1.00 90.75 180 LEU A CA 1
ATOM 1460 C C . LEU A 1 180 ? 0.923 1.643 0.646 1.00 90.75 180 LEU A C 1
ATOM 1462 O O . LEU A 1 180 ? 0.737 2.424 -0.288 1.00 90.75 180 LEU A O 1
ATOM 1466 N N . ASN A 1 181 ? 1.378 0.406 0.471 1.00 90.94 181 ASN A N 1
ATOM 1467 C CA . ASN A 1 181 ? 1.578 -0.227 -0.824 1.00 90.94 181 ASN A CA 1
ATOM 1468 C C . ASN A 1 181 ? 0.233 -0.728 -1.361 1.00 90.94 181 ASN A C 1
ATOM 1470 O O . ASN A 1 181 ? -0.329 -1.715 -0.891 1.00 90.94 181 ASN A O 1
ATOM 1474 N N . VAL A 1 182 ? -0.260 -0.059 -2.396 1.00 90.75 182 VAL A N 1
ATOM 1475 C CA . VAL A 1 182 ? -1.536 -0.349 -3.047 1.00 90.75 182 VAL A CA 1
ATOM 1476 C C . VAL A 1 182 ? -1.532 -1.713 -3.733 1.00 90.75 182 VAL A C 1
ATOM 1478 O O . VAL A 1 182 ? -2.567 -2.367 -3.792 1.00 90.75 182 VAL A O 1
ATOM 1481 N N . SER A 1 183 ? -0.388 -2.189 -4.235 1.00 89.12 183 SER A N 1
ATOM 1482 C CA . SER A 1 183 ? -0.337 -3.496 -4.907 1.00 89.12 183 SER A CA 1
ATOM 1483 C C . SER A 1 183 ? -0.672 -4.658 -3.964 1.00 89.12 183 SER A C 1
ATOM 1485 O O . SER A 1 183 ? -1.213 -5.663 -4.422 1.00 89.12 183 SER A O 1
ATOM 1487 N N . ALA A 1 184 ? -0.427 -4.491 -2.658 1.00 90.38 184 ALA A N 1
ATOM 1488 C CA . ALA A 1 184 ? -0.756 -5.455 -1.606 1.00 90.38 184 ALA A CA 1
ATOM 1489 C C . ALA A 1 184 ? -2.254 -5.558 -1.287 1.00 90.38 184 ALA A C 1
ATOM 1491 O O . ALA A 1 184 ? -2.680 -6.511 -0.627 1.00 90.38 184 ALA A O 1
ATOM 1492 N N . ILE A 1 185 ? -3.065 -4.640 -1.814 1.00 92.56 185 ILE A N 1
ATOM 1493 C CA . ILE A 1 185 ? -4.519 -4.722 -1.738 1.00 92.56 185 ILE A CA 1
ATOM 1494 C C . ILE A 1 185 ? -5.033 -5.614 -2.881 1.00 92.56 185 ILE A C 1
ATOM 1496 O O . ILE A 1 185 ? -4.601 -5.530 -4.035 1.00 92.56 185 ILE A O 1
ATOM 1500 N N . ASN A 1 186 ? -5.951 -6.513 -2.548 1.00 91.44 186 ASN A N 1
ATOM 1501 C CA . ASN A 1 186 ? -6.578 -7.474 -3.450 1.00 91.44 186 ASN A CA 1
ATOM 1502 C C . ASN A 1 186 ? -8.053 -7.673 -3.067 1.00 91.44 186 ASN A C 1
ATOM 1504 O O . ASN A 1 186 ? -8.516 -7.172 -2.046 1.00 91.44 186 ASN A O 1
ATOM 1508 N N . SER A 1 187 ? -8.802 -8.419 -3.879 1.00 90.31 187 SER A N 1
ATOM 1509 C CA . SER A 1 187 ? -10.233 -8.677 -3.655 1.00 90.31 187 SER A CA 1
ATOM 1510 C C . SER A 1 187 ? -10.579 -9.307 -2.303 1.00 90.31 187 SER A C 1
ATOM 1512 O O . SER A 1 187 ? -11.713 -9.167 -1.864 1.00 90.31 187 SER A O 1
ATOM 1514 N N . ARG A 1 188 ? -9.637 -9.979 -1.628 1.00 91.25 188 ARG A N 1
ATOM 1515 C CA . ARG A 1 188 ? -9.890 -10.645 -0.341 1.00 91.25 188 ARG A CA 1
ATOM 1516 C C . ARG A 1 188 ? -9.742 -9.711 0.855 1.00 91.25 188 ARG A C 1
ATOM 1518 O O . ARG A 1 188 ? -10.373 -9.952 1.873 1.00 91.25 188 ARG A O 1
ATOM 1525 N N . ASN A 1 189 ? -8.891 -8.688 0.753 1.00 94.12 189 ASN A N 1
ATOM 1526 C CA . ASN A 1 189 ? -8.587 -7.783 1.867 1.00 94.12 189 ASN A CA 1
ATOM 1527 C C . ASN A 1 189 ? -9.067 -6.340 1.6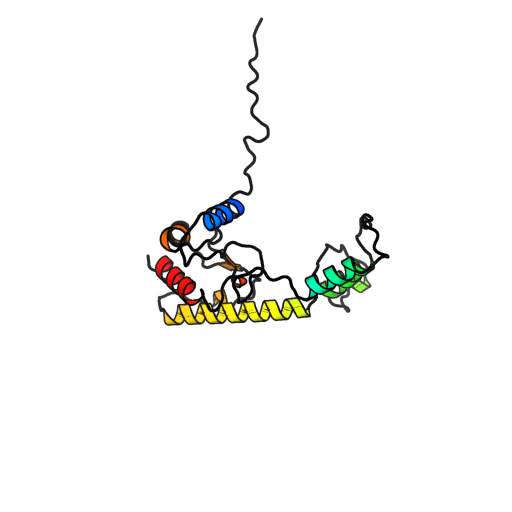49 1.00 94.12 189 ASN A C 1
ATOM 1529 O O . ASN A 1 189 ? -9.001 -5.545 2.582 1.00 94.12 189 ASN A O 1
ATOM 1533 N N . LEU A 1 190 ? -9.556 -5.998 0.452 1.00 94.31 190 LEU A N 1
ATOM 1534 C CA . LEU A 1 190 ? -9.992 -4.646 0.098 1.00 94.31 190 LEU A CA 1
ATOM 1535 C C . LEU A 1 190 ? -11.012 -4.079 1.091 1.00 94.31 190 LEU A C 1
ATOM 1537 O O . LEU A 1 190 ? -10.832 -2.959 1.566 1.00 94.31 190 LEU A O 1
ATOM 1541 N N . ASP A 1 191 ? -12.053 -4.850 1.404 1.00 95.25 191 ASP A N 1
ATOM 1542 C CA . ASP A 1 191 ? -13.132 -4.406 2.290 1.00 95.25 191 ASP A CA 1
ATOM 1543 C C . ASP A 1 191 ? -12.619 -4.172 3.710 1.00 95.25 191 ASP A C 1
ATOM 1545 O O . ASP A 1 191 ? -12.809 -3.092 4.268 1.00 95.25 191 ASP A O 1
ATOM 1549 N N . TYR A 1 192 ? -11.860 -5.133 4.242 1.00 96.06 192 TYR A N 1
ATOM 1550 C CA . TYR A 1 192 ? -11.254 -5.036 5.567 1.00 96.06 192 TYR A CA 1
ATOM 1551 C C . TYR A 1 192 ? -10.323 -3.823 5.701 1.00 96.06 192 TYR A C 1
ATOM 1553 O O . TYR A 1 192 ? -10.365 -3.100 6.699 1.00 96.06 192 TYR A O 1
ATOM 1561 N N . VAL A 1 193 ? -9.498 -3.564 4.681 1.00 95.62 193 VAL A N 1
ATOM 1562 C CA . VAL A 1 193 ? -8.597 -2.405 4.648 1.00 95.62 193 VAL A CA 1
ATOM 1563 C C . VAL A 1 193 ? -9.391 -1.099 4.589 1.00 95.62 193 VAL A C 1
ATOM 1565 O O . VAL A 1 193 ? -9.095 -0.183 5.355 1.00 95.62 193 VAL A O 1
ATOM 1568 N N . ALA A 1 194 ? -10.407 -1.001 3.727 1.00 95.12 194 ALA A N 1
ATOM 1569 C CA . ALA A 1 194 ? -11.224 0.206 3.596 1.00 95.12 194 ALA A CA 1
ATOM 1570 C C . ALA A 1 194 ? -11.981 0.536 4.894 1.00 95.12 194 ALA A C 1
ATOM 1572 O O . ALA A 1 194 ? -11.948 1.676 5.359 1.00 95.12 194 ALA A O 1
ATOM 1573 N N . GLU A 1 195 ? -12.607 -0.464 5.514 1.00 95.31 195 GLU A N 1
ATOM 1574 C CA . GLU A 1 195 ? -13.331 -0.316 6.780 1.00 95.31 195 GLU A CA 1
ATOM 1575 C C . GLU A 1 195 ? -12.394 0.071 7.927 1.00 95.31 195 GLU A C 1
ATOM 1577 O O . GLU A 1 195 ? -12.714 0.948 8.730 1.00 95.31 195 GLU A O 1
ATOM 1582 N N . SER A 1 196 ? -11.201 -0.525 7.975 1.00 95.62 196 SER A N 1
ATOM 1583 C CA . SER A 1 196 ? -10.188 -0.204 8.982 1.00 95.62 196 SER A CA 1
ATOM 1584 C C . SER A 1 196 ? -9.660 1.225 8.845 1.00 95.62 196 SER A C 1
ATOM 1586 O O . SER A 1 196 ? -9.510 1.911 9.854 1.00 95.62 196 SER A O 1
ATOM 1588 N N . ILE A 1 197 ? -9.425 1.695 7.613 1.00 93.69 197 ILE A N 1
ATOM 1589 C CA . ILE A 1 197 ? -9.032 3.086 7.335 1.00 93.69 197 ILE A CA 1
ATOM 1590 C C . ILE A 1 197 ? -10.134 4.052 7.775 1.00 93.69 197 ILE A C 1
ATOM 1592 O O . ILE A 1 197 ? -9.851 5.037 8.455 1.00 93.69 197 ILE A O 1
ATOM 1596 N N . HIS A 1 198 ? -11.387 3.767 7.420 1.00 93.56 198 HIS A N 1
ATOM 1597 C CA . HIS A 1 198 ? -12.520 4.607 7.801 1.00 93.56 198 HIS A CA 1
ATOM 1598 C C . HIS A 1 198 ? -12.671 4.704 9.327 1.00 93.56 198 HIS A C 1
ATOM 1600 O O . HIS A 1 198 ? -12.858 5.796 9.865 1.00 93.56 198 HIS A O 1
ATOM 1606 N N . GLN A 1 199 ? -12.520 3.583 10.039 1.00 93.19 199 GLN A N 1
ATOM 1607 C CA . GLN A 1 199 ? -12.550 3.564 11.503 1.00 93.19 199 GLN A CA 1
ATOM 1608 C C . GLN A 1 199 ? -11.384 4.342 12.119 1.00 93.19 199 GLN A C 1
ATOM 1610 O O . GLN A 1 199 ? -11.616 5.098 13.051 1.00 93.19 199 GLN A O 1
ATOM 1615 N N . ALA A 1 200 ? -10.167 4.217 11.579 1.00 92.31 200 ALA A N 1
ATOM 1616 C CA . ALA A 1 200 ? -9.001 4.957 12.070 1.00 92.31 200 ALA A CA 1
ATOM 1617 C C . ALA A 1 200 ? -9.148 6.480 11.910 1.00 92.31 200 ALA A C 1
ATOM 1619 O O . ALA A 1 200 ? -8.612 7.250 12.696 1.00 92.31 200 ALA A O 1
ATOM 1620 N N . LEU A 1 201 ? -9.860 6.935 10.879 1.00 88.88 201 LEU A N 1
ATOM 1621 C CA . LEU A 1 201 ? -10.112 8.362 10.666 1.00 88.88 201 LEU A CA 1
ATOM 1622 C C . LEU A 1 201 ? -11.285 8.896 11.492 1.00 88.88 201 LEU A C 1
ATOM 1624 O O . LEU A 1 201 ? -11.366 10.101 11.716 1.00 88.88 201 LEU A O 1
ATOM 1628 N N . SER A 1 202 ? -12.179 8.009 11.926 1.00 86.06 202 SER A N 1
ATOM 1629 C CA . SER A 1 202 ? -13.353 8.346 12.736 1.00 86.06 202 SER A CA 1
ATOM 1630 C C . SER A 1 202 ? -13.108 8.218 14.244 1.00 86.06 202 SER A C 1
ATOM 1632 O O . SER A 1 202 ? -13.956 8.647 15.025 1.00 86.06 202 SER A O 1
ATOM 1634 N N . SER A 1 203 ? -11.995 7.590 14.643 1.00 72.44 203 SER A N 1
ATOM 1635 C CA . SER A 1 203 ? -11.573 7.384 16.034 1.00 72.44 203 SER A CA 1
ATOM 1636 C C . SER A 1 203 ? -10.835 8.574 16.624 1.00 72.44 203 SER A C 1
ATOM 1638 O O . SER A 1 203 ? -10.019 9.161 15.875 1.00 72.44 203 SER A O 1
#

Sequence (203 aa):
MHQHKMSARSVFDGAVFVSSERKLLEDFKRDSHPDKVNLAGREYVGEHGHTTWLPLVRKIKQQIATDPTLTPEYPPILGIPEFTKRATELALGKDSPAIVESRQVSLKFFLRQESVKAIAERCMLIRERLRERLRLLGGPWHWDHIIKPGGFYCCFGFNTQQVEFLVQKKHIYLLPNGCLNVSAINSRNLDYVAESIHQALSS

Organism: Labeo rohita (NCBI:txid84645)

Foldseek 3Di:
DDDDPPPDDDPCPPPPPPPQLVVLVVLLVPDPDPLAFEFADPAQAAQVLDRDDQVVNVVVVVVQVPDPVDDPDDAPPLGDPVQQVVQCCQVQPVPHVCNVVVVDRRDRDDDDPVSVVVSQVVLLVLLVLLQVLLVVVDDPDDSPQSNPRDPQKDADQDDQVLQCCCCPVLNYRHGSRRMGGSSSDHPVNSNSVSVSNNVSVVD